Protein 1IJD (pdb70)

Sequence (255 aa):
NQGKIWTVVPPAFGLPLMLGAVAITALLVHAAVLTHTTWYAAFLQAEVLTSEQAEELHKHVIDGTRVFLVIAAIAHFLAFTLTPWNQGKIWTVVPPAFGLPLMLGAVAITALLVHAAVLTHTTWYAAFLQAEVLTSEQAEELHKHVIDGTRVFLVIAAIAHFLAFTLTPWNQGKIWTVVPPAFGLPLMLGAVAITALLVHAAVLTHTTWYAAFLQAEVLTSEQAEELHKHVIDGTRVFLVIAAIAHFLAFTLTPW

Radius of gyration: 21.97 Å; Cα contacts (8 Å, |Δi|>4): 174; chains: 6; bounding box: 45×48×50 Å

Foldseek 3Di:
DPVCVCVVPVCVPPVCVVVVVVVVVVVVVVVVVCPPDVVNVVVVD/DDDDDPVVVVVVVVVVVVVVVVVVVVVVVVVVVDVPVYPD/DPVCVCVVPVCVPPVCVVVVVVVVVVVVVVVVVCPPDVVNVVVVD/DDDDDPVVVVVVVVVVVVVVVVVVVVVVVVVVVDVPVYPD/DPVCVCVVPVCVPPVCVVVVVVVVVVVVVVVVVCPPDVVNVVVVD/DDDDDPVVVVVVVVVVVVVVVVVVVVVVVVVVVDVPVYPD

B-factor: mean 46.68, std 45.48, range [7.15, 197.39]

Organism: Rhodoblastus acidophilus (NCBI:txid1074)

Solvent-accessible surface area: 18042 Å² total

Nearest PDB structures (foldseek):
  1ijd-assembly1_A  TM=1.023E+00  e=7.946E-07  Rhodoblastus acidophilus
  4v8k-assembly2_B5  TM=7.857E-01  e=3.310E+00  Thermochromatium tepidum
  1ijd-assembly1_A  TM=1.023E+00  e=7.946E-07  Rhodoblastus acidophilus
  4v8k-assembly2_B5  TM=7.857E-01  e=3.310E+00  Thermochromatium tepidum
  1ijd-assembly1_A  TM=1.023E+00  e=7.946E-07  Rhodoblastus acidophilus

InterPro domains:
  IPR000066 Antenna complex, alpha/beta subunit [PF00556] (4-41)
  IPR002361 Antenna complex, alpha subunit conserved site [PS00968] (25-41)
  IPR018332 Antenna complex, alpha subunit [PR00673] (5-12)
  IPR018332 Antenna complex, alpha subunit [PR00673] (12-31)
  IPR018332 Antenna complex, alpha subunit [PR00673] (31-42)
  IPR035889 Light-harvesting complex [G3DSA:4.10.220.20] (1-53)
  IPR035889 Light-harvesting complex [SSF56918] (1-52)

Structure (mmCIF, N/CA/C/O backbone):
data_1IJD
#
_entry.id   1IJD
#
_cell.length_a   117.260
_cell.length_b   117.260
_cell.length_c   295.920
_cell.angle_alpha   90.00
_cell.angle_beta   90.00
_cell.angle_gamma   120.00
#
_symmetry.space_group_name_H-M   'H 3 2'
#
loop_
_entity.id
_entity.type
_entity.pdbx_description
1 polymer 'LIGHT-HARVESTING PROTEIN B-800/820, ALPHA CHAIN'
2 polymer 'LIGHT-HARVESTING PROTEIN B-800/820, BETA CHAIN'
3 non-polymer 'BACTERIOCHLOROPHYLL A'
4 non-polymer 'RHODOPINAL GLUCOSIDE'
5 non-polymer 'octyl beta-D-glucopyranoside'
6 water water
#
loop_
_atom_site.group_PDB
_atom_site.id
_atom_site.type_symbol
_atom_site.label_atom_id
_atom_site.label_alt_id
_atom_site.label_comp_id
_atom_site.label_asym_id
_atom_site.label_entity_id
_atom_site.label_seq_id
_atom_site.pdbx_PDB_ins_code
_atom_site.Cartn_x
_atom_site.Cartn_y
_atom_site.Cartn_z
_atom_site.occupancy
_atom_site.B_iso_or_equiv
_atom_site.auth_seq_id
_atom_site.auth_comp_id
_atom_site.auth_asym_id
_atom_site.auth_atom_id
_atom_site.pdbx_PDB_model_num
ATOM 11 N N . ASN A 1 2 ? 30.951 13.361 39.085 1.00 40.96 2 ASN A N 1
ATOM 12 C CA . ASN A 1 2 ? 30.629 14.367 40.066 1.00 48.77 2 ASN A CA 1
ATOM 13 C C . ASN A 1 2 ? 29.256 14.186 40.682 1.00 45.83 2 ASN A C 1
ATOM 14 O O . ASN A 1 2 ? 28.866 14.988 41.541 1.00 69.48 2 ASN A O 1
ATOM 19 N N . GLN A 1 3 ? 28.499 13.165 40.282 1.00 64.90 3 GLN A N 1
ATOM 20 C CA . GLN A 1 3 ? 27.066 13.172 40.496 1.00 39.78 3 GLN A CA 1
ATOM 21 C C . GLN A 1 3 ? 26.597 12.145 41.502 1.00 57.48 3 GLN A C 1
ATOM 22 O O . GLN A 1 3 ? 25.385 11.879 41.575 1.00 47.37 3 GLN A O 1
ATOM 28 N N . GLY A 1 4 ? 27.482 11.546 42.293 1.00 50.02 4 GLY A N 1
ATOM 29 C CA . GLY A 1 4 ? 27.086 10.403 43.099 1.00 31.73 4 GLY A CA 1
ATOM 30 C C . GLY A 1 4 ? 26.036 10.671 44.159 1.00 34.46 4 GLY A C 1
ATOM 31 O O . GLY A 1 4 ? 25.339 9.749 44.595 1.00 38.65 4 GLY A O 1
ATOM 32 N N . LYS A 1 5 ? 25.908 11.923 44.584 1.00 28.19 5 LYS A N 1
ATOM 33 C CA . LYS A 1 5 ? 24.979 12.271 45.650 1.00 36.12 5 LYS A CA 1
ATOM 34 C C . LYS A 1 5 ? 23.534 12.101 45.211 1.00 40.72 5 LYS A C 1
ATOM 35 O O . LYS A 1 5 ? 22.594 12.329 45.974 1.00 55.11 5 LYS A O 1
ATOM 41 N N . ILE A 1 6 ? 23.329 11.690 43.961 1.00 37.88 6 ILE A N 1
ATOM 42 C CA . ILE A 1 6 ? 21.957 11.552 43.465 1.00 31.17 6 ILE A CA 1
ATOM 43 C C . ILE A 1 6 ? 21.231 10.429 44.194 1.00 35.84 6 ILE A C 1
ATOM 44 O O . ILE A 1 6 ? 20.009 10.452 44.374 1.00 26.32 6 ILE A O 1
ATOM 49 N N . TRP A 1 7 ? 21.987 9.422 44.627 1.00 27.15 7 TRP A N 1
ATOM 50 C CA . TRP A 1 7 ? 21.408 8.325 45.392 1.00 33.53 7 TRP A CA 1
ATOM 51 C C . TRP A 1 7 ? 20.958 8.774 46.772 1.00 37.24 7 TRP A C 1
ATOM 52 O O . TRP A 1 7 ? 20.257 8.043 47.473 1.00 35.57 7 TRP A O 1
ATOM 63 N N . THR A 1 8 ? 21.353 9.977 47.179 1.00 39.94 8 THR A N 1
ATOM 64 C CA . THR A 1 8 ? 20.787 10.533 48.408 1.00 31.20 8 THR A CA 1
ATOM 65 C C . THR A 1 8 ? 19.397 11.096 48.176 1.00 32.05 8 THR A C 1
ATOM 66 O O . THR A 1 8 ? 18.697 11.493 49.111 1.00 55.54 8 THR A O 1
ATOM 70 N N . VAL A 1 9 ? 18.973 11.134 46.916 1.00 70.74 9 VAL A N 1
ATOM 71 C CA . VAL A 1 9 ? 17.714 11.803 46.542 1.00 30.10 9 VAL A CA 1
ATOM 72 C C . VAL A 1 9 ? 16.765 10.762 45.919 1.00 35.51 9 VAL A C 1
ATOM 73 O O . VAL A 1 9 ? 15.556 10.911 45.919 1.00 41.91 9 VAL A O 1
ATOM 77 N N . VAL A 1 10 ? 17.423 9.731 45.406 1.00 21.02 10 VAL A N 1
ATOM 78 C CA . VAL A 1 10 ? 16.796 8.742 44.552 1.00 21.19 10 VAL A CA 1
ATOM 79 C C . VAL A 1 10 ? 17.302 7.342 44.879 1.00 20.89 10 VAL A C 1
ATOM 80 O O . VAL A 1 10 ? 18.452 6.978 44.687 1.00 23.47 10 VAL A O 1
ATOM 84 N N . PRO A 1 11 ? 16.350 6.559 45.401 1.00 18.28 11 PRO A N 1
ATOM 85 C CA . PRO A 1 11 ? 16.555 5.219 45.939 1.00 17.56 11 PRO A CA 1
ATOM 86 C C . PRO A 1 11 ? 17.143 4.269 44.907 1.00 19.87 11 PRO A C 1
ATOM 87 O O . PRO A 1 11 ? 16.432 3.608 44.155 1.00 62.05 11 PRO A O 1
ATOM 91 N N . PRO A 1 12 ? 18.479 4.193 44.865 1.00 21.57 12 PRO A N 1
ATOM 92 C CA . PRO A 1 12 ? 19.078 3.262 43.912 1.00 23.54 12 PRO A CA 1
ATOM 93 C C . PRO A 1 12 ? 18.317 1.972 43.747 1.00 20.73 12 PRO A C 1
ATOM 94 O O . PRO A 1 12 ? 18.544 1.199 42.799 1.00 29.81 12 PRO A O 1
ATOM 98 N N . ALA A 1 13 ? 17.371 1.616 44.617 1.00 22.33 13 ALA A N 1
ATOM 99 C CA . ALA A 1 13 ? 16.803 0.265 44.424 1.00 23.30 13 ALA A CA 1
ATOM 100 C C . ALA A 1 13 ? 15.773 0.297 43.297 1.00 25.74 13 ALA A C 1
ATOM 101 O O . ALA A 1 13 ? 15.376 -0.734 42.769 1.00 35.83 13 ALA A O 1
ATOM 103 N N . PHE A 1 14 ? 15.362 1.508 42.957 1.00 26.22 14 PHE A N 1
ATOM 104 C CA . PHE A 1 14 ? 14.466 1.765 41.832 1.00 30.50 14 PHE A CA 1
ATOM 105 C C . PHE A 1 14 ? 15.229 2.447 40.694 1.00 24.74 14 PHE A C 1
ATOM 106 O O . PHE A 1 14 ? 15.028 2.179 39.513 1.00 66.33 14 PHE A O 1
ATOM 114 N N . GLY A 1 15 ? 16.125 3.347 41.081 1.00 24.50 15 GLY A N 1
ATOM 115 C CA . GLY A 1 15 ? 16.875 4.151 40.149 1.00 21.42 15 GLY A CA 1
ATOM 116 C C . GLY A 1 15 ? 17.935 3.408 39.368 1.00 22.81 15 GLY A C 1
ATOM 117 O O . GLY A 1 15 ? 18.240 3.754 38.223 1.00 24.46 15 GLY A O 1
ATOM 118 N N . LEU A 1 16 ? 18.542 2.367 39.938 1.00 23.63 16 LEU A N 1
ATOM 119 C CA . LEU A 1 16 ? 19.621 1.732 39.165 1.00 26.90 16 LEU A CA 1
ATOM 120 C C . LEU A 1 16 ? 19.037 0.900 38.032 1.00 26.21 16 LEU A C 1
ATOM 121 O O . LEU A 1 16 ? 19.360 1.054 36.863 1.00 31.24 16 LEU A O 1
ATOM 126 N N . PRO A 1 17 ? 18.139 -0.020 38.413 1.00 25.72 17 PRO A N 1
ATOM 127 C CA . PRO A 1 17 ? 17.455 -0.826 37.387 1.00 26.98 17 PRO A CA 1
ATOM 128 C C . PRO A 1 17 ? 16.751 0.054 36.367 1.00 24.90 17 PRO A C 1
ATOM 129 O O . PRO A 1 17 ? 16.557 -0.310 35.204 1.00 27.41 17 PRO A O 1
ATOM 133 N N . LEU A 1 18 ? 16.347 1.255 36.787 1.00 20.70 18 LEU A N 1
ATOM 134 C CA . LEU A 1 18 ? 15.896 2.226 35.806 1.00 20.26 18 LEU A CA 1
ATOM 135 C C . LEU A 1 18 ? 16.947 2.541 34.764 1.00 21.17 18 LEU A C 1
ATOM 136 O O . LEU A 1 18 ? 16.740 2.235 33.583 1.00 24.66 18 LEU A O 1
ATOM 141 N N . MET A 1 19 ? 18.075 3.135 35.129 1.00 20.40 19 MET A N 1
ATOM 142 C CA . MET A 1 19 ? 19.196 3.370 34.238 1.00 21.36 19 MET A CA 1
ATOM 143 C C . MET A 1 19 ? 19.529 2.149 33.383 1.00 22.20 19 MET A C 1
ATOM 144 O O . MET A 1 19 ? 19.620 2.240 32.161 1.00 40.76 19 MET A O 1
ATOM 149 N N . LEU A 1 20 ? 19.716 1.001 34.029 1.00 23.15 20 LEU A N 1
ATOM 150 C CA . LEU A 1 20 ? 20.243 -0.154 33.286 1.00 23.09 20 LEU A CA 1
ATOM 151 C C . LEU A 1 20 ? 19.214 -0.612 32.253 1.00 24.92 20 LEU A C 1
ATOM 152 O O . LEU A 1 20 ? 19.556 -1.040 31.156 1.00 60.82 20 LEU A O 1
ATOM 157 N N . GLY A 1 21 ? 17.944 -0.508 32.636 1.00 22.61 21 GLY A N 1
ATOM 158 C CA . GLY A 1 21 ? 16.878 -0.812 31.700 1.00 26.09 21 GLY A CA 1
ATOM 159 C C . GLY A 1 21 ? 16.854 0.112 30.499 1.00 29.54 21 GLY A C 1
ATOM 160 O O . GLY A 1 21 ? 16.672 -0.329 29.362 1.00 39.14 21 GLY A O 1
ATOM 161 N N . ALA A 1 22 ? 17.039 1.411 30.723 1.00 24.49 22 ALA A N 1
ATOM 162 C CA . ALA A 1 22 ? 16.909 2.373 29.630 1.00 20.64 22 ALA A CA 1
ATOM 163 C C . ALA A 1 22 ? 18.068 2.237 28.648 1.00 21.11 22 ALA A C 1
ATOM 164 O O . ALA A 1 22 ? 17.917 2.482 27.453 1.00 61.74 22 ALA A O 1
ATOM 166 N N . VAL A 1 23 ? 19.225 1.844 29.168 1.00 21.05 23 VAL A N 1
ATOM 167 C CA . VAL A 1 23 ? 20.322 1.380 28.333 1.00 21.39 23 VAL A CA 1
ATOM 168 C C . VAL A 1 23 ? 19.907 0.218 27.447 1.00 25.38 23 VAL A C 1
ATOM 169 O O . VAL A 1 23 ? 20.004 0.305 26.214 1.00 50.44 23 VAL A O 1
ATOM 173 N N . ALA A 1 24 ? 19.441 -0.881 28.031 1.00 20.98 24 ALA A N 1
ATOM 174 C CA . ALA A 1 24 ? 19.009 -2.048 27.264 1.00 18.42 24 ALA A CA 1
ATOM 175 C C . ALA A 1 24 ? 17.997 -1.650 26.192 1.00 18.64 24 ALA A C 1
ATOM 176 O O . ALA A 1 24 ? 18.068 -2.088 25.045 1.00 22.86 24 ALA A O 1
ATOM 178 N N . ILE A 1 25 ? 17.045 -0.804 26.576 1.00 18.20 25 ILE A N 1
ATOM 179 C CA . ILE A 1 25 ? 15.996 -0.381 25.640 1.00 16.05 25 ILE A CA 1
ATOM 180 C C . ILE A 1 25 ? 16.628 0.389 24.472 1.00 16.65 25 ILE A C 1
ATOM 181 O O . ILE A 1 25 ? 16.440 0.073 23.305 1.00 47.81 25 ILE A O 1
ATOM 186 N N . THR A 1 26 ? 17.380 1.420 24.838 1.00 14.81 26 THR A N 1
ATOM 187 C CA . THR A 1 26 ? 18.121 2.216 23.876 1.00 13.55 26 THR A CA 1
ATOM 188 C C . THR A 1 26 ? 18.925 1.375 22.915 1.00 16.95 26 THR A C 1
ATOM 189 O O . THR A 1 26 ? 19.001 1.655 21.710 1.00 45.56 26 THR A O 1
ATOM 193 N N . ALA A 1 27 ? 19.561 0.303 23.397 1.00 17.02 27 ALA A N 1
ATOM 194 C CA . ALA A 1 27 ? 20.382 -0.435 22.423 1.00 19.02 27 ALA A CA 1
ATOM 195 C C . ALA A 1 27 ? 19.506 -1.166 21.424 1.00 18.89 27 ALA A C 1
ATOM 196 O O . ALA A 1 27 ? 19.835 -1.305 20.246 1.00 28.96 27 ALA A O 1
ATOM 198 N N . LEU A 1 28 ? 18.339 -1.628 21.871 1.00 16.31 28 LEU A N 1
ATOM 199 C CA . LEU A 1 28 ? 17.486 -2.338 20.902 1.00 15.36 28 LEU A CA 1
ATOM 200 C C . LEU A 1 28 ? 16.962 -1.355 19.861 1.00 16.87 28 LEU A C 1
ATOM 201 O O . LEU A 1 28 ? 16.968 -1.629 18.666 1.00 20.72 28 LEU A O 1
ATOM 206 N N . LEU A 1 29 ? 16.512 -0.198 20.337 1.00 17.13 29 LEU A N 1
ATOM 207 C CA . LEU A 1 29 ? 16.099 0.880 19.452 1.00 18.92 29 LEU A CA 1
ATOM 208 C C . LEU A 1 29 ? 17.153 1.183 18.398 1.00 21.12 29 LEU A C 1
ATOM 209 O O . LEU A 1 29 ? 16.889 1.115 17.196 1.00 24.78 29 LEU A O 1
ATOM 214 N N . VAL A 1 30 ? 18.363 1.523 18.842 1.00 19.66 30 VAL A N 1
ATOM 215 C CA . VAL A 1 30 ? 19.418 1.847 17.885 1.00 17.77 30 VAL A CA 1
ATOM 216 C C . VAL A 1 30 ? 19.653 0.702 16.917 1.00 20.52 30 VAL A C 1
ATOM 217 O O . VAL A 1 30 ? 19.918 0.926 15.734 1.00 25.84 30 VAL A O 1
ATOM 221 N N . HIS A 1 31 ? 19.561 -0.549 17.381 1.00 19.37 31 HIS A N 1
ATOM 222 C CA . HIS A 1 31 ? 19.668 -1.649 16.420 1.00 18.01 31 HIS A CA 1
ATOM 223 C C . HIS A 1 31 ? 18.531 -1.587 15.408 1.00 17.50 31 HIS A C 1
ATOM 224 O O . HIS A 1 31 ? 18.759 -1.419 14.214 1.00 20.00 31 HIS A O 1
ATOM 231 N N . ALA A 1 32 ? 17.314 -1.719 15.909 1.00 15.51 32 ALA A N 1
ATOM 232 C CA . ALA A 1 32 ? 16.093 -1.514 15.172 1.00 15.53 32 ALA A CA 1
ATOM 233 C C . ALA A 1 32 ? 16.204 -0.416 14.132 1.00 17.11 32 ALA A C 1
ATOM 234 O O . ALA A 1 32 ? 15.815 -0.591 12.973 1.00 18.88 32 ALA A O 1
ATOM 236 N N . ALA A 1 33 ? 16.739 0.743 14.510 1.00 16.73 33 ALA A N 1
ATOM 237 C CA . ALA A 1 33 ? 16.816 1.831 13.520 1.00 16.95 33 ALA A CA 1
ATOM 238 C C . ALA A 1 33 ? 17.698 1.404 12.342 1.00 18.53 33 ALA A C 1
ATOM 239 O O . ALA A 1 33 ? 17.250 1.236 11.210 1.00 17.08 33 ALA A O 1
ATOM 241 N N . VAL A 1 34 ? 18.981 1.233 12.636 1.00 17.49 34 VAL A N 1
ATOM 242 C CA . VAL A 1 34 ? 19.971 0.817 11.661 1.00 16.69 34 VAL A CA 1
ATOM 243 C C . VAL A 1 34 ? 19.493 -0.351 10.813 1.00 17.53 34 VAL A C 1
ATOM 244 O O . VAL A 1 34 ? 19.813 -0.453 9.630 1.00 18.96 34 VAL A O 1
ATOM 248 N N . LEU A 1 35 ? 18.717 -1.241 11.427 1.00 18.39 35 LEU A N 1
ATOM 249 C CA . LEU A 1 35 ? 18.265 -2.423 10.691 1.00 18.94 35 LEU A CA 1
ATOM 250 C C . LEU A 1 35 ? 17.288 -2.029 9.586 1.00 16.12 35 LEU A C 1
ATOM 251 O O . LEU A 1 35 ? 17.191 -2.670 8.544 1.00 48.22 35 LEU A O 1
ATOM 256 N N . THR A 1 36 ? 16.556 -0.951 9.833 1.00 15.10 36 THR A N 1
ATOM 257 C CA . THR A 1 36 ? 15.445 -0.587 8.970 1.00 15.54 36 THR A CA 1
ATOM 258 C C . THR A 1 36 ? 15.760 0.641 8.126 1.00 15.16 36 THR A C 1
ATOM 259 O O . THR A 1 36 ? 14.861 1.147 7.444 1.00 18.77 36 THR A O 1
ATOM 263 N N . HIS A 1 37 ? 16.993 1.135 8.144 1.00 13.20 37 HIS A N 1
ATOM 264 C CA . HIS A 1 37 ? 17.385 2.213 7.238 1.00 11.19 37 HIS A CA 1
ATOM 265 C C . HIS A 1 37 ? 18.783 1.994 6.681 1.00 13.07 37 HIS A C 1
ATOM 266 O O . HIS A 1 37 ? 19.461 2.922 6.242 1.00 58.14 37 HIS A O 1
ATOM 273 N N . THR A 1 38 ? 19.220 0.738 6.701 1.00 12.43 38 THR A N 1
ATOM 274 C CA . THR A 1 38 ? 20.241 0.303 5.755 1.00 14.01 38 THR A CA 1
ATOM 275 C C . THR A 1 38 ? 19.777 -0.948 5.013 1.00 17.14 38 THR A C 1
ATOM 276 O O . THR A 1 38 ? 18.793 -1.581 5.391 1.00 17.19 38 THR A O 1
ATOM 280 N N . THR A 1 39 ? 20.502 -1.285 3.953 1.00 19.99 39 THR A N 1
ATOM 281 C CA . THR A 1 39 ? 20.334 -2.608 3.338 1.00 22.24 39 THR A CA 1
ATOM 282 C C . THR A 1 39 ? 21.363 -3.575 3.925 1.00 24.96 39 THR A C 1
ATOM 283 O O . THR A 1 39 ? 21.232 -4.791 3.810 1.00 22.56 39 THR A O 1
ATOM 287 N N . TRP A 1 40 ? 22.391 -2.998 4.551 1.00 19.54 40 TRP A N 1
ATOM 288 C CA . TRP A 1 40 ? 23.617 -3.776 4.708 1.00 19.93 40 TRP A CA 1
ATOM 289 C C . TRP A 1 40 ? 23.609 -4.563 6.004 1.00 21.20 40 TRP A C 1
ATOM 290 O O . TRP A 1 40 ? 24.146 -5.671 6.073 1.00 19.25 40 TRP A O 1
ATOM 301 N N . TYR A 1 41 ? 22.994 -3.984 7.034 1.00 22.03 41 TYR A N 1
ATOM 302 C CA . TYR A 1 41 ? 22.533 -4.748 8.182 1.00 19.97 41 TYR A CA 1
ATOM 303 C C . TYR A 1 41 ? 21.779 -5.998 7.756 1.00 20.11 41 TYR A C 1
ATOM 304 O O . TYR A 1 41 ? 22.265 -7.123 7.919 1.00 24.68 41 TYR A O 1
ATOM 313 N N . ALA A 1 42 ? 20.585 -5.818 7.202 1.00 16.39 42 ALA A N 1
ATOM 314 C CA . ALA A 1 42 ? 19.753 -6.933 6.765 1.00 13.99 42 ALA A CA 1
ATOM 315 C C . ALA A 1 42 ? 20.499 -7.868 5.822 1.00 14.82 42 ALA A C 1
ATOM 316 O O . ALA A 1 42 ? 20.324 -9.091 5.863 1.00 12.42 42 ALA A O 1
ATOM 318 N N . ALA A 1 43 ? 21.338 -7.280 4.974 1.00 17.30 43 ALA A N 1
ATOM 319 C CA . ALA A 1 43 ? 22.185 -8.030 4.050 1.00 18.69 43 ALA A CA 1
ATOM 320 C C . ALA A 1 43 ? 22.992 -9.090 4.815 1.00 22.56 43 ALA A C 1
ATOM 321 O O . ALA A 1 43 ? 23.060 -10.239 4.410 1.00 22.83 43 ALA A O 1
ATOM 323 N N . PHE A 1 44 ? 23.561 -8.604 5.909 1.00 27.60 44 PHE A N 1
ATOM 324 C CA . PHE A 1 44 ? 24.336 -9.368 6.856 1.00 27.14 44 PHE A CA 1
ATOM 325 C C . PHE A 1 44 ? 23.630 -10.638 7.310 1.00 25.44 44 PHE A C 1
ATOM 326 O O . PHE A 1 44 ? 24.243 -11.714 7.297 1.00 21.93 44 PHE A O 1
ATOM 334 N N . LEU A 1 45 ? 22.365 -10.522 7.703 1.00 20.08 45 LEU A N 1
ATOM 335 C CA . LEU A 1 45 ? 21.564 -11.673 8.086 1.00 18.20 45 LEU A CA 1
ATOM 336 C C . LEU A 1 45 ? 21.267 -12.600 6.925 1.00 24.31 45 LEU A C 1
ATOM 337 O O . LEU A 1 45 ? 20.742 -13.702 7.153 1.00 23.36 45 LEU A O 1
ATOM 342 N N . GLN A 1 46 ? 21.569 -12.236 5.677 1.00 25.41 46 GLN A N 1
ATOM 343 C CA . GLN A 1 46 ? 21.394 -13.210 4.617 1.00 24.62 46 GLN A CA 1
ATOM 344 C C . GLN A 1 46 ? 22.619 -13.904 4.158 1.00 21.85 46 GLN A C 1
ATOM 345 O O . GLN A 1 46 ? 23.650 -13.400 3.735 1.00 32.56 46 GLN A O 1
ATOM 351 N N . ALA B 2 1 ? 13.286 0.381 48.411 1.00 197.39 1 ALA B N 1
ATOM 352 C CA . ALA B 2 1 ? 14.332 0.917 49.256 1.00 197.39 1 ALA B CA 1
ATOM 353 C C . ALA B 2 1 ? 14.015 2.358 49.695 1.00 57.01 1 ALA B C 1
ATOM 354 O O . ALA B 2 1 ? 12.909 2.854 49.607 1.00 81.23 1 ALA B O 1
ATOM 356 N N . GLU B 2 2 ? 15.110 2.922 50.165 1.00 197.39 2 GLU B N 1
ATOM 357 C CA . GLU B 2 2 ? 15.295 4.245 50.712 1.00 27.35 2 GLU B CA 1
ATOM 358 C C . GLU B 2 2 ? 16.497 4.929 50.042 1.00 67.49 2 GLU B C 1
ATOM 359 O O . GLU B 2 2 ? 17.285 4.269 49.369 1.00 77.37 2 GLU B O 1
ATOM 365 N N . VAL B 2 3 ? 16.601 6.235 50.249 1.00 27.29 3 VAL B N 1
ATOM 366 C CA . VAL B 2 3 ? 17.821 6.947 49.888 1.00 37.75 3 VAL B CA 1
ATOM 367 C C . VAL B 2 3 ? 19.024 6.423 50.653 1.00 34.31 3 VAL B C 1
ATOM 368 O O . VAL B 2 3 ? 18.927 5.497 51.461 1.00 90.92 3 VAL B O 1
ATOM 372 N N . LEU B 2 4 ? 20.179 7.026 50.392 1.00 35.05 4 LEU B N 1
ATOM 373 C CA . LEU B 2 4 ? 21.431 6.602 51.010 1.00 27.43 4 LEU B CA 1
ATOM 374 C C . LEU B 2 4 ? 22.060 7.757 51.793 1.00 91.39 4 LEU B C 1
ATOM 375 O O . LEU B 2 4 ? 21.818 8.927 51.507 1.00 64.61 4 LEU B O 1
ATOM 380 N N . THR B 2 5 ? 22.873 7.403 52.782 1.00 60.35 5 THR B N 1
ATOM 381 C CA . THR B 2 5 ? 23.834 8.365 53.327 1.00 86.11 5 THR B CA 1
ATOM 382 C C . THR B 2 5 ? 24.712 8.929 52.212 1.00 47.30 5 THR B C 1
ATOM 383 O O . THR B 2 5 ? 24.953 8.239 51.222 1.00 67.25 5 THR B O 1
ATOM 387 N N . SER B 2 6 ? 25.176 10.162 52.377 1.00 57.12 6 SER B N 1
ATOM 388 C CA . SER B 2 6 ? 26.102 10.769 51.436 1.00 37.58 6 SER B CA 1
ATOM 389 C C . SER B 2 6 ? 27.342 9.917 51.220 1.00 35.56 6 SER B C 1
ATOM 390 O O . SER B 2 6 ? 27.992 9.994 50.171 1.00 66.62 6 SER B O 1
ATOM 393 N N . GLU B 2 7 ? 27.693 9.090 52.201 1.00 52.01 7 GLU B N 1
ATOM 394 C CA . GLU B 2 7 ? 28.895 8.272 52.113 1.00 51.61 7 GLU B CA 1
ATOM 395 C C . GLU B 2 7 ? 28.676 7.034 51.256 1.00 78.61 7 GLU B C 1
ATOM 396 O O . GLU B 2 7 ? 29.508 6.711 50.400 1.00 60.44 7 GLU B O 1
ATOM 402 N N . GLN B 2 8 ? 27.567 6.329 51.473 1.00 50.09 8 GLN B N 1
ATOM 403 C CA . GLN B 2 8 ? 27.271 5.118 50.747 1.00 59.79 8 GLN B CA 1
ATOM 404 C C . GLN B 2 8 ? 26.770 5.373 49.337 1.00 73.80 8 GLN B C 1
ATOM 405 O O . GLN B 2 8 ? 27.032 4.560 48.441 1.00 63.80 8 GLN B O 1
ATOM 411 N N . ALA B 2 9 ? 26.057 6.470 49.109 1.00 45.27 9 ALA B N 1
ATOM 412 C CA . ALA B 2 9 ? 25.874 7.070 47.806 1.00 34.86 9 ALA B CA 1
ATOM 413 C C . ALA B 2 9 ? 27.158 7.135 46.995 1.00 33.55 9 ALA B C 1
ATOM 414 O O . ALA B 2 9 ? 27.295 6.421 45.996 1.00 66.07 9 ALA B O 1
ATOM 416 N N . GLU B 2 10 ? 28.098 7.980 47.408 1.00 38.51 10 GLU B N 1
ATOM 417 C CA . GLU B 2 10 ? 29.314 8.220 46.646 1.00 41.07 10 GLU B CA 1
ATOM 418 C C . GLU B 2 10 ? 30.053 6.926 46.330 1.00 35.89 10 GLU B C 1
ATOM 419 O O . GLU B 2 10 ? 30.915 6.888 45.451 1.00 69.94 10 GLU B O 1
ATOM 425 N N . GLU B 2 11 ? 29.710 5.866 47.050 1.00 27.17 11 GLU B N 1
ATOM 426 C CA . GLU B 2 11 ? 30.480 4.625 47.024 1.00 32.64 11 GLU B CA 1
ATOM 427 C C . GLU B 2 11 ? 29.842 3.608 46.079 1.00 45.96 11 GLU B C 1
ATOM 428 O O . GLU B 2 11 ? 30.522 2.856 45.378 1.00 41.23 11 GLU B O 1
ATOM 434 N N . LEU B 2 12 ? 28.512 3.595 46.075 1.00 65.10 12 LEU B N 1
ATOM 435 C CA . LEU B 2 12 ? 27.714 3.121 44.961 1.00 26.38 12 LEU B CA 1
ATOM 436 C C . LEU B 2 12 ? 28.167 3.732 43.637 1.00 44.71 12 LEU B C 1
ATOM 437 O O . LEU B 2 12 ? 28.495 2.996 42.706 1.00 34.93 12 LEU B O 1
ATOM 442 N N . HIS B 2 13 ? 28.181 5.062 43.556 1.00 28.41 13 HIS B N 1
ATOM 443 C CA . HIS B 2 13 ? 28.396 5.715 42.275 1.00 38.05 13 HIS B CA 1
ATOM 444 C C . HIS B 2 13 ? 29.726 5.324 41.656 1.00 28.49 13 HIS B C 1
ATOM 445 O O . HIS B 2 13 ? 29.867 5.242 40.434 1.00 65.67 13 HIS B O 1
ATOM 452 N N . LYS B 2 14 ? 30.719 5.077 42.501 1.00 40.58 14 LYS B N 1
ATOM 453 C CA . LYS B 2 14 ? 31.989 4.504 42.083 1.00 50.09 14 LYS B CA 1
ATOM 454 C C . LYS B 2 14 ? 31.790 3.306 41.159 1.00 33.14 14 LYS B C 1
ATOM 455 O O . LYS B 2 14 ? 32.591 3.069 40.255 1.00 46.77 14 LYS B O 1
ATOM 461 N N . HIS B 2 15 ? 30.718 2.557 41.386 1.00 23.60 15 HIS B N 1
ATOM 462 C CA . HIS B 2 15 ? 30.479 1.282 40.723 1.00 29.48 15 HIS B CA 1
ATOM 463 C C . HIS B 2 15 ? 29.674 1.470 39.434 1.00 50.71 15 HIS B C 1
ATOM 464 O O . HIS B 2 15 ? 30.006 0.904 38.396 1.00 23.43 15 HIS B O 1
ATOM 471 N N . VAL B 2 16 ? 28.622 2.266 39.568 1.00 22.87 16 VAL B N 1
ATOM 472 C CA . VAL B 2 16 ? 27.910 2.857 38.452 1.00 24.31 16 VAL B CA 1
ATOM 473 C C . VAL B 2 16 ? 28.869 3.398 37.403 1.00 23.47 16 VAL B C 1
ATOM 474 O O . VAL B 2 16 ? 28.680 3.239 36.199 1.00 79.68 16 VAL B O 1
ATOM 478 N N . ILE B 2 17 ? 29.922 4.051 37.886 1.00 22.09 17 ILE B N 1
ATOM 479 C CA . ILE B 2 17 ? 30.898 4.643 37.002 1.00 25.97 17 ILE B CA 1
ATOM 480 C C . ILE B 2 17 ? 31.909 3.690 36.446 1.00 27.17 17 ILE B C 1
ATOM 481 O O . ILE B 2 17 ? 32.577 4.009 35.441 1.00 25.40 17 ILE B O 1
ATOM 486 N N . ASP B 2 18 ? 32.134 2.484 36.984 1.00 32.59 18 ASP B N 1
ATOM 487 C CA . ASP B 2 18 ? 32.970 1.564 36.201 1.00 37.50 18 ASP B CA 1
ATOM 488 C C . ASP B 2 18 ? 32.113 0.731 35.257 1.00 39.05 18 ASP B C 1
ATOM 489 O O . ASP B 2 18 ? 32.469 0.538 34.099 1.00 57.11 18 ASP B O 1
ATOM 494 N N . GLY B 2 19 ? 30.988 0.247 35.776 1.00 49.00 19 GLY B N 1
ATOM 495 C CA . GLY B 2 19 ? 29.949 -0.244 34.885 1.00 45.61 19 GLY B CA 1
ATOM 496 C C . GLY B 2 19 ? 30.015 0.483 33.554 1.00 107.81 19 GLY B C 1
ATOM 497 O O . GLY B 2 19 ? 30.341 -0.122 32.532 1.00 30.69 19 GLY B O 1
ATOM 498 N N . THR B 2 20 ? 29.704 1.773 33.581 1.00 27.28 20 THR B N 1
ATOM 499 C CA . THR B 2 20 ? 29.664 2.629 32.417 1.00 27.59 20 THR B CA 1
ATOM 500 C C . THR B 2 20 ? 30.882 2.475 31.524 1.00 30.65 20 THR B C 1
ATOM 501 O O . THR B 2 20 ? 30.760 2.225 30.317 1.00 53.39 20 THR B O 1
ATOM 505 N N . ARG B 2 21 ? 32.082 2.614 32.077 1.00 33.31 21 ARG B N 1
ATOM 506 C CA . ARG B 2 21 ? 33.302 2.584 31.284 1.00 30.80 21 ARG B CA 1
ATOM 507 C C . ARG B 2 21 ? 33.540 1.236 30.628 1.00 28.38 21 ARG B C 1
ATOM 508 O O . ARG B 2 21 ? 33.830 1.151 29.431 1.00 58.05 21 ARG B O 1
ATOM 516 N N . VAL B 2 22 ? 33.423 0.164 31.398 1.00 23.77 22 VAL B N 1
ATOM 517 C CA . VAL B 2 22 ? 33.274 -1.184 30.868 1.00 29.93 22 VAL B CA 1
ATOM 518 C C . VAL B 2 22 ? 32.368 -1.213 29.645 1.00 35.15 22 VAL B C 1
ATOM 519 O O . VAL B 2 22 ? 32.739 -1.715 28.583 1.00 44.51 22 VAL B O 1
ATOM 523 N N . PHE B 2 23 ? 31.163 -0.667 29.795 1.00 30.16 23 PHE B N 1
ATOM 524 C CA . PHE B 2 23 ? 30.288 -0.463 28.647 1.00 26.31 23 PHE B CA 1
ATOM 525 C C . PHE B 2 23 ? 31.019 0.278 27.526 1.00 26.57 23 PHE B C 1
ATOM 526 O O . PHE B 2 23 ? 31.287 -0.314 26.479 1.00 26.37 23 PHE B O 1
ATOM 534 N N . LEU B 2 24 ? 31.324 1.541 27.773 1.00 22.34 24 LEU B N 1
ATOM 535 C CA . LEU B 2 24 ? 31.938 2.450 26.827 1.00 26.31 24 LEU B CA 1
ATOM 536 C C . LEU B 2 24 ? 33.041 1.763 26.018 1.00 24.82 24 LEU B C 1
ATOM 537 O O . LEU B 2 24 ? 33.046 1.751 24.793 1.00 48.64 24 LEU B O 1
ATOM 542 N N . VAL B 2 25 ? 33.980 1.198 26.766 1.00 23.43 25 VAL B N 1
ATOM 543 C CA . VAL B 2 25 ? 35.117 0.499 26.182 1.00 28.52 25 VAL B CA 1
ATOM 544 C C . VAL B 2 25 ? 34.648 -0.558 25.182 1.00 28.67 25 VAL B C 1
ATOM 545 O O . VAL B 2 25 ? 35.062 -0.584 24.027 1.00 48.30 25 VAL B O 1
ATOM 549 N N . ILE B 2 26 ? 33.775 -1.437 25.664 1.00 21.96 26 ILE B N 1
ATOM 550 C CA . ILE B 2 26 ? 33.221 -2.470 24.798 1.00 24.50 26 ILE B CA 1
ATOM 551 C C . ILE B 2 26 ? 32.514 -1.864 23.587 1.00 29.23 26 ILE B C 1
ATOM 552 O O . ILE B 2 26 ? 32.661 -2.355 22.469 1.00 39.56 26 ILE B O 1
ATOM 557 N N . ALA B 2 27 ? 31.754 -0.798 23.814 1.00 25.12 27 ALA B N 1
ATOM 558 C CA . ALA B 2 27 ? 31.179 -0.010 22.736 1.00 28.10 27 ALA B CA 1
ATOM 559 C C . ALA B 2 27 ? 32.219 0.344 21.676 1.00 28.47 27 ALA B C 1
ATOM 560 O O . ALA B 2 27 ? 32.095 -0.055 20.517 1.00 26.70 27 ALA B O 1
ATOM 562 N N . ALA B 2 28 ? 33.234 1.091 22.086 1.00 24.96 28 ALA B N 1
ATOM 563 C CA . ALA B 2 28 ? 34.374 1.444 21.264 1.00 28.91 28 ALA B CA 1
ATOM 564 C C . ALA B 2 28 ? 34.846 0.288 20.395 1.00 27.23 28 ALA B C 1
ATOM 565 O O . ALA B 2 28 ? 35.081 0.435 19.198 1.00 45.64 28 ALA B O 1
ATOM 567 N N . ILE B 2 29 ? 34.986 -0.889 21.003 1.00 28.36 29 ILE B N 1
ATOM 568 C CA . ILE B 2 29 ? 35.452 -2.047 20.234 1.00 34.26 29 ILE B CA 1
ATOM 569 C C . ILE B 2 29 ? 34.460 -2.371 19.115 1.00 36.32 29 ILE B C 1
ATOM 570 O O . ILE B 2 29 ? 34.820 -2.406 17.943 1.00 40.74 29 ILE B O 1
ATOM 575 N N . ALA B 2 30 ? 33.217 -2.600 19.522 1.00 30.58 30 ALA B N 1
ATOM 576 C CA . ALA B 2 30 ? 32.062 -2.636 18.654 1.00 31.31 30 ALA B CA 1
ATOM 577 C C . ALA B 2 30 ? 32.143 -1.601 17.541 1.00 32.41 30 ALA B C 1
ATOM 578 O O . ALA B 2 30 ? 32.310 -1.957 16.375 1.00 31.40 30 ALA B O 1
ATOM 580 N N . HIS B 2 31 ? 32.033 -0.323 17.881 1.00 30.70 31 HIS B N 1
ATOM 581 C CA . HIS B 2 31 ? 32.000 0.738 16.880 1.00 30.01 31 HIS B CA 1
ATOM 582 C C . HIS B 2 31 ? 33.179 0.659 15.934 1.00 40.26 31 HIS B C 1
ATOM 583 O O . HIS B 2 31 ? 33.149 1.079 14.785 1.00 60.06 31 HIS B O 1
ATOM 590 N N . PHE B 2 32 ? 34.263 0.092 16.468 1.00 31.66 32 PHE B N 1
ATOM 591 C CA . PHE B 2 32 ? 35.416 0.035 15.572 1.00 31.26 32 PHE B CA 1
ATOM 592 C C . PHE B 2 32 ? 35.321 -1.164 14.653 1.00 24.55 32 PHE B C 1
ATOM 593 O O . PHE B 2 32 ? 35.374 -0.988 13.436 1.00 45.75 32 PHE B O 1
ATOM 601 N N . LEU B 2 33 ? 35.180 -2.359 15.208 1.00 23.23 33 LEU B N 1
ATOM 602 C CA . LEU B 2 33 ? 34.790 -3.554 14.465 1.00 27.31 33 LEU B CA 1
ATOM 603 C C . LEU B 2 33 ? 33.730 -3.223 13.406 1.00 30.48 33 LEU B C 1
ATOM 604 O O . LEU B 2 33 ? 33.729 -3.785 12.323 1.00 48.04 33 LEU B O 1
ATOM 609 N N . ALA B 2 34 ? 32.853 -2.300 13.783 1.00 37.30 34 ALA B N 1
ATOM 610 C CA . ALA B 2 34 ? 31.759 -1.886 12.907 1.00 35.26 34 ALA B CA 1
ATOM 611 C C . ALA B 2 34 ? 32.313 -1.113 11.705 1.00 37.62 34 ALA B C 1
ATOM 612 O O . ALA B 2 34 ? 32.477 -1.673 10.625 1.00 48.60 34 ALA B O 1
ATOM 614 N N . PHE B 2 35 ? 32.573 0.160 11.933 1.00 34.12 35 PHE B N 1
ATOM 615 C CA . PHE B 2 35 ? 33.448 1.038 11.204 1.00 37.18 35 PHE B CA 1
ATOM 616 C C . PHE B 2 35 ? 34.383 0.311 10.244 1.00 30.97 35 PHE B C 1
ATOM 617 O O . PHE B 2 35 ? 34.540 0.678 9.083 1.00 103.12 35 PHE B O 1
ATOM 625 N N . THR B 2 36 ? 34.996 -0.737 10.780 1.00 38.13 36 THR B N 1
ATOM 626 C CA . THR B 2 36 ? 35.982 -1.530 10.067 1.00 48.60 36 THR B CA 1
ATOM 627 C C . THR B 2 36 ? 35.347 -2.338 8.947 1.00 42.41 36 THR B C 1
ATOM 628 O O . THR B 2 36 ? 35.644 -2.139 7.766 1.00 124.91 36 THR B O 1
ATOM 632 N N . LEU B 2 37 ? 34.453 -3.253 9.312 1.00 40.58 37 LEU B N 1
ATOM 633 C CA . LEU B 2 37 ? 33.920 -4.211 8.353 1.00 69.69 37 LEU B CA 1
ATOM 634 C C . LEU B 2 37 ? 32.698 -3.680 7.627 1.00 45.08 37 LEU B C 1
ATOM 635 O O . LEU B 2 37 ? 31.753 -4.435 7.362 1.00 54.40 37 LEU B O 1
ATOM 640 N N . THR B 2 38 ? 32.654 -2.392 7.280 1.00 114.00 38 THR B N 1
ATOM 641 C CA . THR B 2 38 ? 31.324 -1.821 7.067 1.00 24.57 38 THR B CA 1
ATOM 642 C C . THR B 2 38 ? 31.364 -0.553 6.245 1.00 159.84 38 THR B C 1
ATOM 643 O O . THR B 2 38 ? 32.263 0.278 6.328 1.00 64.01 38 THR B O 1
ATOM 647 N N . PRO B 2 39 ? 30.315 -0.436 5.415 1.00 32.14 39 PRO B N 1
ATOM 648 C CA . PRO B 2 39 ? 30.076 0.710 4.551 1.00 197.39 39 PRO B CA 1
ATOM 649 C C . PRO B 2 39 ? 29.988 2.020 5.316 1.00 35.20 39 PRO B C 1
ATOM 650 O O . PRO B 2 39 ? 30.175 3.099 4.739 1.00 197.39 39 PRO B O 1
ATOM 654 N N . TRP B 2 40 ? 29.709 1.964 6.614 1.00 56.45 40 TRP B N 1
ATOM 655 C CA . TRP B 2 40 ? 29.524 3.184 7.399 1.00 58.63 40 TRP B CA 1
ATOM 656 C C . TRP B 2 40 ? 30.755 4.068 7.360 1.00 50.26 40 TRP B C 1
ATOM 657 O O . TRP B 2 40 ? 31.807 3.730 6.813 1.00 77.24 40 TRP B O 1
ATOM 678 N N . ASN C 1 2 ? 15.121 30.130 39.085 1.00 40.96 2 ASN C N 1
ATOM 679 C CA . ASN C 1 2 ? 14.228 30.694 40.066 1.00 48.77 2 ASN C CA 1
ATOM 680 C C . ASN C 1 2 ? 13.293 29.673 40.682 1.00 45.83 2 ASN C C 1
ATOM 681 O O . ASN C 1 2 ? 12.479 30.036 41.541 1.00 69.48 2 ASN C O 1
ATOM 686 N N . GLN C 1 3 ? 13.369 28.404 40.282 1.00 64.90 3 GLN C N 1
ATOM 687 C CA . GLN C 1 3 ? 12.267 27.488 40.496 1.00 39.78 3 GLN C CA 1
ATOM 688 C C . GLN C 1 3 ? 12.568 26.400 41.502 1.00 57.48 3 GLN C C 1
ATOM 689 O O . GLN C 1 3 ? 11.810 25.417 41.575 1.00 47.37 3 GLN C O 1
ATOM 695 N N . GLY C 1 4 ? 13.631 26.510 42.293 1.00 50.02 4 GLY C N 1
ATOM 696 C CA . GLY C 1 4 ? 14.062 25.380 43.099 1.00 31.73 4 GLY C CA 1
ATOM 697 C C . GLY C 1 4 ? 13.086 24.910 44.159 1.00 34.46 4 GLY C C 1
ATOM 698 O O . GLY C 1 4 ? 13.144 23.756 44.595 1.00 38.65 4 GLY C O 1
ATOM 699 N N . LYS C 1 5 ? 12.183 25.787 44.584 1.00 28.19 5 LYS C N 1
ATOM 700 C CA . LYS C 1 5 ? 11.247 25.456 45.650 1.00 36.12 5 LYS C CA 1
ATOM 701 C C . LYS C 1 5 ? 10.250 24.397 45.211 1.00 40.72 5 LYS C C 1
ATOM 702 O O . LYS C 1 5 ? 9.383 23.968 45.974 1.00 55.11 5 LYS C O 1
ATOM 708 N N . ILE C 1 6 ? 10.357 23.951 43.961 1.00 37.88 6 ILE C N 1
ATOM 709 C CA . ILE C 1 6 ? 9.394 22.963 43.465 1.00 31.17 6 ILE C CA 1
ATOM 710 C C . ILE C 1 6 ? 9.560 21.636 44.194 1.00 35.84 6 ILE C C 1
ATOM 711 O O . ILE C 1 6 ? 8.609 20.868 44.374 1.00 26.32 6 ILE C O 1
ATOM 716 N N . TRP C 1 7 ? 10.787 21.351 44.627 1.00 27.15 7 TRP C N 1
ATOM 717 C CA . TRP C 1 7 ? 11.048 20.138 45.392 1.00 33.53 7 TRP C CA 1
ATOM 718 C C . TRP C 1 7 ? 10.415 20.193 46.772 1.00 37.24 7 TRP C C 1
ATOM 719 O O . TRP C 1 7 ? 10.348 19.182 47.473 1.00 35.57 7 TRP C O 1
ATOM 730 N N . THR C 1 8 ? 9.944 21.368 47.179 1.00 39.94 8 THR C N 1
ATOM 731 C CA . THR C 1 8 ? 9.153 21.430 48.408 1.00 31.20 8 THR C CA 1
ATOM 732 C C . THR C 1 8 ? 7.727 20.968 48.176 1.00 32.05 8 THR C C 1
ATOM 733 O O . THR C 1 8 ? 6.935 20.822 49.111 1.00 55.54 8 THR C O 1
ATOM 737 N N . VAL C 1 9 ? 7.377 20.725 46.916 1.00 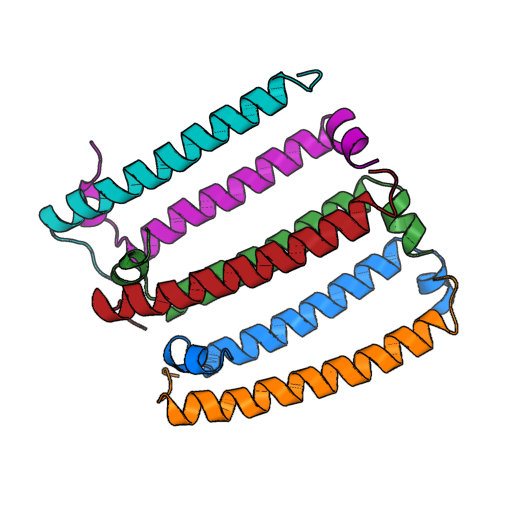70.74 9 VAL C N 1
ATOM 738 C CA . VAL C 1 9 ? 5.983 20.428 46.542 1.00 30.10 9 VAL C CA 1
ATOM 739 C C . VAL C 1 9 ? 5.925 19.021 45.919 1.00 35.51 9 VAL C C 1
ATOM 740 O O . VAL C 1 9 ? 4.903 18.357 45.919 1.00 41.91 9 VAL C O 1
ATOM 744 N N . VAL C 1 10 ? 7.092 18.654 45.406 1.00 21.02 10 VAL C N 1
ATOM 745 C CA . VAL C 1 10 ? 7.247 17.493 44.552 1.00 21.19 10 VAL C CA 1
ATOM 746 C C . VAL C 1 10 ? 8.535 16.746 44.879 1.00 20.89 10 VAL C C 1
ATOM 747 O O . VAL C 1 10 ? 9.650 17.206 44.687 1.00 23.47 10 VAL C O 1
ATOM 751 N N . PRO C 1 11 ? 8.309 15.534 45.401 1.00 18.28 11 PRO C N 1
ATOM 752 C CA . PRO C 1 11 ? 9.327 14.639 45.939 1.00 17.56 11 PRO C CA 1
ATOM 753 C C . PRO C 1 11 ? 10.388 14.290 44.907 1.00 19.87 11 PRO C C 1
ATOM 754 O O . PRO C 1 11 ? 10.268 13.326 44.155 1.00 62.05 11 PRO C O 1
ATOM 758 N N . PRO C 1 12 ? 11.460 15.090 44.865 1.00 21.57 12 PRO C N 1
ATOM 759 C CA . PRO C 1 12 ? 12.518 14.762 43.912 1.00 23.54 12 PRO C CA 1
ATOM 760 C C . PRO C 1 12 ? 12.764 13.284 43.747 1.00 20.73 12 PRO C C 1
ATOM 761 O O . PRO C 1 12 ? 13.435 12.838 42.799 1.00 29.81 12 PRO C O 1
ATOM 765 N N . ALA C 1 13 ? 12.268 12.404 44.617 1.00 22.33 13 ALA C N 1
ATOM 766 C CA . ALA C 1 13 ? 12.701 11.004 44.424 1.00 23.30 13 ALA C CA 1
ATOM 767 C C . ALA C 1 13 ? 11.892 10.366 43.297 1.00 25.74 13 ALA C C 1
ATOM 768 O O . ALA C 1 13 ? 12.251 9.321 42.769 1.00 35.83 13 ALA C O 1
ATOM 770 N N . PHE C 1 14 ? 10.799 11.030 42.957 1.00 26.22 14 PHE C N 1
ATOM 771 C CA . PHE C 1 14 ? 9.947 10.651 41.832 1.00 30.50 14 PHE C CA 1
ATOM 772 C C . PHE C 1 14 ? 10.093 11.663 40.694 1.00 24.74 14 PHE C C 1
ATOM 773 O O . PHE C 1 14 ? 10.112 11.329 39.513 1.00 66.33 14 PHE C O 1
ATOM 781 N N . GLY C 1 15 ? 10.201 12.929 41.081 1.00 24.50 15 GLY C N 1
ATOM 782 C CA . GLY C 1 15 ? 10.259 14.027 40.149 1.00 21.42 15 GLY C CA 1
ATOM 783 C C . GLY C 1 15 ? 11.549 14.139 39.368 1.00 22.81 15 GLY C C 1
ATOM 784 O O . GLY C 1 15 ? 11.560 14.600 38.223 1.00 24.46 15 GLY C O 1
ATOM 785 N N . LEU C 1 16 ? 12.683 13.732 39.938 1.00 23.63 16 LEU C N 1
ATOM 786 C CA . LEU C 1 16 ? 13.917 13.939 39.165 1.00 26.90 16 LEU C CA 1
ATOM 787 C C . LEU C 1 16 ? 14.005 12.926 38.032 1.00 26.21 16 LEU C C 1
ATOM 788 O O . LEU C 1 16 ? 14.153 13.252 36.863 1.00 31.24 16 LEU C O 1
ATOM 793 N N . PRO C 1 17 ? 13.908 11.644 38.413 1.00 25.72 17 PRO C N 1
ATOM 794 C CA . PRO C 1 17 ? 13.902 10.587 37.387 1.00 26.98 17 PRO C CA 1
ATOM 795 C C . PRO C 1 17 ? 12.797 10.809 36.367 1.00 24.90 17 PRO C C 1
ATOM 796 O O . PRO C 1 17 ? 12.883 10.405 35.204 1.00 27.41 17 PRO C O 1
ATOM 800 N N . LEU C 1 18 ? 11.716 11.469 36.787 1.00 20.70 18 LEU C N 1
ATOM 801 C CA . LEU C 1 18 ? 10.746 11.923 35.806 1.00 20.26 18 LEU C CA 1
ATOM 802 C C . LEU C 1 18 ? 11.349 12.840 34.764 1.00 21.17 18 LEU C C 1
ATOM 803 O O . LEU C 1 18 ? 11.387 12.472 33.583 1.00 24.66 18 LEU C O 1
ATOM 808 N N . MET C 1 19 ? 11.831 14.020 35.129 1.00 20.40 19 MET C N 1
ATOM 809 C CA . MET C 1 19 ? 12.539 14.921 34.238 1.00 21.36 19 MET C CA 1
ATOM 810 C C . MET C 1 19 ? 13.579 14.199 33.383 1.00 22.20 19 MET C C 1
ATOM 811 O O . MET C 1 19 ? 13.590 14.327 32.161 1.00 40.76 19 MET C O 1
ATOM 816 N N . LEU C 1 20 ? 14.460 13.440 34.029 1.00 23.15 20 LEU C N 1
ATOM 817 C CA . LEU C 1 20 ? 15.606 12.894 33.286 1.00 23.09 20 LEU C CA 1
ATOM 818 C C . LEU C 1 20 ? 15.112 11.882 32.253 1.00 24.92 20 LEU C C 1
ATOM 819 O O . LEU C 1 20 ? 15.649 11.774 31.156 1.00 60.82 20 LEU C O 1
ATOM 824 N N . GLY C 1 21 ? 14.072 11.145 32.636 1.00 22.61 21 GLY C N 1
ATOM 825 C CA . GLY C 1 21 ? 13.451 10.227 31.700 1.00 26.09 21 GLY C CA 1
ATOM 826 C C . GLY C 1 21 ? 12.839 10.920 30.499 1.00 29.54 21 GLY C C 1
ATOM 827 O O . GLY C 1 21 ? 12.983 10.465 29.362 1.00 39.14 21 GLY C O 1
ATOM 828 N N . ALA C 1 22 ? 12.146 12.033 30.723 1.00 24.49 22 ALA C N 1
ATOM 829 C CA . ALA C 1 22 ? 11.428 12.687 29.630 1.00 20.64 22 ALA C CA 1
ATOM 830 C C . ALA C 1 22 ? 12.403 13.328 28.648 1.00 21.11 22 ALA C C 1
ATOM 831 O O . ALA C 1 22 ? 12.130 13.418 27.453 1.00 61.74 22 ALA C O 1
ATOM 833 N N . VAL C 1 23 ? 13.542 13.770 29.168 1.00 21.05 23 VAL C N 1
ATOM 834 C CA . VAL C 1 23 ? 14.680 14.120 28.333 1.00 21.39 23 VAL C CA 1
ATOM 835 C C . VAL C 1 23 ? 15.110 12.963 27.447 1.00 25.38 23 VAL C C 1
ATOM 836 O O . VAL C 1 23 ? 15.128 13.092 26.214 1.00 50.44 23 VAL C O 1
ATOM 840 N N . ALA C 1 24 ? 15.459 11.821 28.031 1.00 20.98 24 ALA C N 1
ATOM 841 C CA . ALA C 1 24 ? 15.878 10.650 27.264 1.00 18.42 24 ALA C CA 1
ATOM 842 C C . ALA C 1 24 ? 14.847 10.304 26.192 1.00 18.64 24 ALA C C 1
ATOM 843 O O . ALA C 1 24 ? 15.183 10.015 25.045 1.00 22.86 24 ALA C O 1
ATOM 845 N N . ILE C 1 25 ? 13.574 10.340 26.576 1.00 18.20 25 ILE C N 1
ATOM 846 C CA . ILE C 1 25 ? 12.499 9.990 25.640 1.00 16.05 25 ILE C CA 1
ATOM 847 C C . ILE C 1 25 ? 12.488 10.986 24.472 1.00 16.65 25 ILE C C 1
ATOM 848 O O . ILE C 1 25 ? 12.547 10.623 23.305 1.00 47.81 25 ILE C O 1
ATOM 853 N N . THR C 1 26 ? 12.401 12.259 24.838 1.00 14.81 26 THR C N 1
ATOM 854 C CA . THR C 1 26 ? 12.457 13.346 23.876 1.00 13.55 26 THR C CA 1
ATOM 855 C C . THR C 1 26 ? 13.613 13.218 22.915 1.00 16.95 26 THR C C 1
ATOM 856 O O . THR C 1 26 ? 13.492 13.481 21.710 1.00 45.56 26 THR C O 1
ATOM 860 N N . ALA C 1 27 ? 14.790 12.806 23.397 1.00 17.02 27 ALA C N 1
ATOM 861 C CA . ALA C 1 27 ? 15.893 12.768 22.423 1.00 19.02 27 ALA C CA 1
ATOM 862 C C . ALA C 1 27 ? 15.692 11.645 21.424 1.00 18.89 27 ALA C C 1
ATOM 863 O O . ALA C 1 27 ? 16.033 11.750 20.246 1.00 28.96 27 ALA C O 1
ATOM 865 N N . LEU C 1 28 ? 15.095 10.541 21.871 1.00 16.31 28 LEU C N 1
ATOM 866 C CA . LEU C 1 28 ? 14.898 9.449 20.902 1.00 15.36 28 LEU C CA 1
ATOM 867 C C . LEU C 1 28 ? 13.865 9.865 19.861 1.00 16.87 28 LEU C C 1
ATOM 868 O O . LEU C 1 28 ? 14.045 9.659 18.666 1.00 20.72 28 LEU C O 1
ATOM 873 N N . LEU C 1 29 ? 12.776 10.462 20.337 1.00 17.13 29 LEU C N 1
ATOM 874 C CA . LEU C 1 29 ? 11.767 11.023 19.452 1.00 18.92 29 LEU C CA 1
ATOM 875 C C . LEU C 1 29 ? 12.380 11.932 18.398 1.00 21.12 29 LEU C C 1
ATOM 876 O O . LEU C 1 29 ? 12.221 11.710 17.196 1.00 24.78 29 LEU C O 1
ATOM 881 N N . VAL C 1 30 ? 13.088 12.970 18.842 1.00 19.66 30 VAL C N 1
ATOM 882 C CA . VAL C 1 30 ? 13.688 13.897 17.885 1.00 17.77 30 VAL C CA 1
ATOM 883 C C . VAL C 1 30 ? 14.604 13.170 16.917 1.00 20.52 30 VAL C C 1
ATOM 884 O O . VAL C 1 30 ? 14.663 13.513 15.734 1.00 25.84 30 VAL C O 1
ATOM 888 N N . HIS C 1 31 ? 15.337 12.153 17.381 1.00 19.37 31 HIS C N 1
ATOM 889 C CA . HIS C 1 31 ? 16.127 11.379 16.420 1.00 18.01 31 HIS C CA 1
ATOM 890 C C . HIS C 1 31 ? 15.216 10.696 15.408 1.00 17.50 31 HIS C C 1
ATOM 891 O O . HIS C 1 31 ? 15.282 10.971 14.214 1.00 20.00 31 HIS C O 1
ATOM 898 N N . ALA C 1 32 ? 14.368 9.812 15.909 1.00 15.51 32 ALA C N 1
ATOM 899 C CA . ALA C 1 32 ? 13.301 9.184 15.172 1.00 15.53 32 ALA C CA 1
ATOM 900 C C . ALA C 1 32 ? 12.681 10.097 14.132 1.00 17.11 32 ALA C C 1
ATOM 901 O O . ALA C 1 32 ? 12.495 9.713 12.973 1.00 18.88 32 ALA C O 1
ATOM 903 N N . ALA C 1 33 ? 12.345 11.329 14.510 1.00 16.73 33 ALA C N 1
ATOM 904 C CA . ALA C 1 33 ? 11.705 12.212 13.520 1.00 16.95 33 ALA C CA 1
ATOM 905 C C . ALA C 1 33 ? 12.655 12.452 12.342 1.00 18.53 33 ALA C C 1
ATOM 906 O O . ALA C 1 33 ? 12.420 12.035 11.210 1.00 17.08 33 ALA C O 1
ATOM 908 N N . VAL C 1 34 ? 13.748 13.145 12.636 1.00 17.49 34 VAL C N 1
ATOM 909 C CA . VAL C 1 34 ? 14.773 13.463 11.661 1.00 16.69 34 VAL C CA 1
ATOM 910 C C . VAL C 1 34 ? 15.158 12.261 10.813 1.00 17.53 34 VAL C C 1
ATOM 911 O O . VAL C 1 34 ? 15.469 12.389 9.630 1.00 18.96 34 VAL C O 1
ATOM 915 N N . LEU C 1 35 ? 15.136 11.080 11.427 1.00 18.39 35 LEU C N 1
ATOM 916 C CA . LEU C 1 35 ? 15.549 9.884 10.691 1.00 18.94 35 LEU C CA 1
ATOM 917 C C . LEU C 1 35 ? 14.548 9.558 9.586 1.00 16.12 35 LEU C C 1
ATOM 918 O O . LEU C 1 35 ? 14.885 9.005 8.544 1.00 48.22 35 LEU C O 1
ATOM 923 N N . THR C 1 36 ? 13.294 9.914 9.833 1.00 15.10 36 THR C N 1
ATOM 924 C CA . THR C 1 36 ? 12.209 9.478 8.970 1.00 15.54 36 THR C CA 1
ATOM 925 C C . THR C 1 36 ? 11.661 10.621 8.126 1.00 15.16 36 THR C C 1
ATOM 926 O O . THR C 1 36 ? 10.647 10.431 7.444 1.00 18.77 36 THR C O 1
ATOM 930 N N . HIS C 1 37 ? 12.288 11.792 8.144 1.00 13.20 37 HIS C N 1
ATOM 931 C CA . HIS C 1 37 ? 11.895 12.870 7.238 1.00 11.19 37 HIS C CA 1
ATOM 932 C C . HIS C 1 37 ? 13.107 13.601 6.681 1.00 13.07 37 HIS C C 1
ATOM 933 O O . HIS C 1 37 ? 13.030 14.748 6.242 1.00 58.14 37 HIS C O 1
ATOM 940 N N . THR C 1 38 ? 14.249 12.920 6.701 1.00 12.43 38 THR C N 1
ATOM 941 C CA . THR C 1 38 ? 15.311 13.243 5.755 1.00 14.01 38 THR C CA 1
ATOM 942 C C . THR C 1 38 ? 15.759 11.986 5.013 1.00 17.14 38 THR C C 1
ATOM 943 O O . THR C 1 38 ? 15.412 10.869 5.391 1.00 17.19 38 THR C O 1
ATOM 947 N N . THR C 1 39 ? 16.531 12.194 3.953 1.00 19.99 39 THR C N 1
ATOM 948 C CA . THR C 1 39 ? 17.253 11.072 3.338 1.00 22.24 39 THR C CA 1
ATOM 949 C C . THR C 1 39 ? 18.663 10.993 3.925 1.00 24.96 39 THR C C 1
ATOM 950 O O . THR C 1 39 ? 19.344 9.978 3.810 1.00 22.56 39 THR C O 1
ATOM 954 N N . TRP C 1 40 ? 19.080 12.096 4.551 1.00 19.54 40 TRP C N 1
ATOM 955 C CA . TRP C 1 40 ? 20.519 12.288 4.708 1.00 19.93 40 TRP C CA 1
ATOM 956 C C . TRP C 1 40 ? 21.019 11.680 6.004 1.00 21.20 40 TRP C C 1
ATOM 957 O O . TRP C 1 40 ? 22.142 11.177 6.073 1.00 19.25 40 TRP C O 1
ATOM 968 N N . TYR C 1 41 ? 20.175 11.728 7.034 1.00 22.03 41 TYR C N 1
ATOM 969 C CA . TYR C 1 41 ? 20.313 10.847 8.182 1.00 19.97 41 TYR C CA 1
ATOM 970 C C . TYR C 1 41 ? 20.539 9.405 7.756 1.00 20.11 41 TYR C C 1
ATOM 971 O O . TYR C 1 41 ? 21.635 8.855 7.919 1.00 24.68 41 TYR C O 1
ATOM 980 N N . ALA C 1 42 ? 19.509 8.775 7.202 1.00 16.39 42 ALA C N 1
ATOM 981 C CA . ALA C 1 42 ? 19.588 7.386 6.765 1.00 13.99 42 ALA C CA 1
ATOM 982 C C . ALA C 1 42 ? 20.761 7.149 5.822 1.00 14.82 42 ALA C C 1
ATOM 983 O O . ALA C 1 42 ? 21.413 6.100 5.863 1.00 12.42 42 ALA C O 1
ATOM 985 N N . ALA C 1 43 ? 21.026 8.139 4.974 1.00 17.30 43 ALA C N 1
ATOM 986 C CA . ALA C 1 43 ? 22.156 8.109 4.050 1.00 18.69 43 ALA C CA 1
ATOM 987 C C . ALA C 1 43 ? 23.456 7.816 4.815 1.00 22.56 43 ALA C C 1
ATOM 988 O O . ALA C 1 43 ? 24.247 6.979 4.410 1.00 22.83 43 ALA C O 1
ATOM 990 N N . PHE C 1 44 ? 23.579 8.554 5.909 1.00 27.60 44 PHE C N 1
ATOM 991 C CA . PHE C 1 44 ? 24.664 8.467 6.856 1.00 27.14 44 PHE C CA 1
ATOM 992 C C . PHE C 1 44 ? 24.940 7.040 7.310 1.00 25.44 44 PHE C C 1
ATOM 993 O O . PHE C 1 44 ? 26.101 6.610 7.297 1.00 21.93 44 PHE C O 1
ATOM 1001 N N . LEU C 1 45 ? 23.896 6.315 7.703 1.00 20.08 45 LEU C N 1
ATOM 1002 C CA . LEU C 1 45 ? 24.022 4.919 8.086 1.00 18.20 45 LEU C CA 1
ATOM 1003 C C . LEU C 1 45 ? 24.391 4.018 6.925 1.00 24.31 45 LEU C C 1
ATOM 1004 O O . LEU C 1 45 ? 24.697 2.836 7.153 1.00 23.36 45 LEU C O 1
ATOM 1009 N N . GLN C 1 46 ? 24.388 4.491 5.677 1.00 25.41 46 GLN C N 1
ATOM 1010 C CA . GLN C 1 46 ? 24.880 3.633 4.617 1.00 24.62 46 GLN C CA 1
ATOM 1011 C C . GLN C 1 46 ? 26.265 3.888 4.158 1.00 21.85 46 GLN C C 1
ATOM 1012 O O . GLN C 1 46 ? 26.730 4.937 3.735 1.00 32.56 46 GLN C O 1
ATOM 1018 N N . ALA D 2 1 ? 9.933 8.832 48.411 1.00 197.39 1 ALA D N 1
ATOM 1019 C CA . ALA D 2 1 ? 10.389 9.915 49.256 1.00 197.39 1 ALA D CA 1
ATOM 1020 C C . ALA D 2 1 ? 9.221 10.815 49.695 1.00 57.01 1 ALA D C 1
ATOM 1021 O O . ALA D 2 1 ? 8.054 10.484 49.607 1.00 81.23 1 ALA D O 1
ATOM 1023 N N . GLU D 2 2 ? 9.697 11.951 50.165 1.00 197.39 2 GLU D N 1
ATOM 1024 C CA . GLU D 2 2 ? 8.988 13.083 50.712 1.00 27.35 2 GLU D CA 1
ATOM 1025 C C . GLU D 2 2 ? 9.469 14.380 50.042 1.00 67.49 2 GLU D C 1
ATOM 1026 O O . GLU D 2 2 ? 10.497 14.381 49.369 1.00 77.37 2 GLU D O 1
ATOM 1032 N N . VAL D 2 3 ? 8.709 15.447 50.249 1.00 27.29 3 VAL D N 1
ATOM 1033 C CA . VAL D 2 3 ? 9.186 16.777 49.888 1.00 37.75 3 VAL D CA 1
ATOM 1034 C C . VAL D 2 3 ? 10.445 17.149 50.653 1.00 34.31 3 VAL D C 1
ATOM 1035 O O . VAL D 2 3 ? 10.966 16.377 51.461 1.00 90.92 3 VAL D O 1
ATOM 1039 N N . LEU D 2 4 ? 10.942 18.353 50.392 1.00 35.05 4 LEU D N 1
ATOM 1040 C CA . LEU D 2 4 ? 12.173 18.833 51.010 1.00 27.43 4 LEU D CA 1
ATOM 1041 C C . LEU D 2 4 ? 11.913 20.122 51.793 1.00 91.39 4 LEU D C 1
ATOM 1042 O O . LEU D 2 4 ? 10.975 20.863 51.507 1.00 64.61 4 LEU D O 1
ATOM 1047 N N . THR D 2 5 ? 12.763 20.373 52.782 1.00 60.35 5 THR D N 1
ATOM 1048 C CA . THR D 2 5 ? 12.881 21.728 53.327 1.00 86.11 5 THR D CA 1
ATOM 1049 C C . THR D 2 5 ? 13.191 22.725 52.212 1.00 47.30 5 THR D C 1
ATOM 1050 O O . THR D 2 5 ? 13.819 22.351 51.222 1.00 67.25 5 THR D O 1
ATOM 1054 N N . SER D 2 6 ? 12.754 23.968 52.377 1.00 57.12 6 SER D N 1
ATOM 1055 C CA . SER D 2 6 ? 13.073 25.028 51.436 1.00 37.58 6 SER D CA 1
ATOM 1056 C C . SER D 2 6 ? 14.571 25.172 51.220 1.00 35.56 6 SER D C 1
ATOM 1057 O O . SER D 2 6 ? 15.019 25.649 50.171 1.00 66.62 6 SER D O 1
ATOM 1060 N N . GLU D 2 7 ? 15.371 24.764 52.201 1.00 52.01 7 GLU D N 1
ATOM 1061 C CA . GLU D 2 7 ? 16.818 24.910 52.113 1.00 51.61 7 GLU D CA 1
ATOM 1062 C C . GLU D 2 7 ? 17.446 23.821 51.256 1.00 78.61 7 GLU D C 1
ATOM 1063 O O . GLU D 2 7 ? 18.291 24.108 50.400 1.00 60.44 7 GLU D O 1
ATOM 1069 N N . GLN D 2 8 ? 17.049 22.568 51.473 1.00 50.09 8 GLN D N 1
ATOM 1070 C CA . GLN D 2 8 ? 17.601 21.450 50.747 1.00 59.79 8 GLN D CA 1
ATOM 1071 C C . GLN D 2 8 ? 17.053 21.323 49.337 1.00 73.80 8 GLN D C 1
ATOM 1072 O O . GLN D 2 8 ? 17.777 20.869 48.441 1.00 63.80 8 GLN D O 1
ATOM 1078 N N . ALA D 2 9 ? 15.802 21.705 49.109 1.00 45.27 9 ALA D N 1
ATOM 1079 C CA . ALA D 2 9 ? 15.276 22.047 47.806 1.00 34.86 9 ALA D CA 1
ATOM 1080 C C . ALA D 2 9 ? 16.218 22.923 46.995 1.00 33.55 9 ALA D C 1
ATOM 1081 O O . ALA D 2 9 ? 16.782 22.464 45.996 1.00 66.07 9 ALA D O 1
ATOM 1083 N N . GLU D 2 10 ? 16.395 24.174 47.408 1.00 38.51 10 GLU D N 1
ATOM 1084 C CA . GLU D 2 10 ? 17.172 25.139 46.646 1.00 41.07 10 GLU D CA 1
ATOM 1085 C C . GLU D 2 10 ? 18.570 24.624 46.330 1.00 35.89 10 GLU D C 1
ATOM 1086 O O . GLU D 2 10 ? 19.255 25.148 45.451 1.00 69.94 10 GLU D O 1
ATOM 1092 N N . GLU D 2 11 ? 18.989 23.591 47.050 1.00 27.17 11 GLU D N 1
ATOM 1093 C CA . GLU D 2 11 ? 20.376 23.135 47.024 1.00 32.64 11 GLU D CA 1
ATOM 1094 C C . GLU D 2 11 ? 20.541 21.946 46.079 1.00 45.96 11 GLU D C 1
ATOM 1095 O O . GLU D 2 11 ? 21.545 21.807 45.378 1.00 41.23 11 GLU D O 1
ATOM 1101 N N . LEU D 2 12 ? 19.531 21.081 46.075 1.00 65.10 12 LEU D N 1
ATOM 1102 C CA . LEU D 2 12 ? 19.224 20.205 44.961 1.00 26.38 12 LEU D CA 1
ATOM 1103 C C . LEU D 2 12 ? 19.178 20.964 43.637 1.00 44.71 12 LEU D C 1
ATOM 1104 O O . LEU D 2 12 ? 19.903 20.611 42.706 1.00 34.93 12 LEU D O 1
ATOM 1109 N N . HIS D 2 13 ? 18.334 21.992 43.556 1.00 28.41 13 HIS D N 1
ATOM 1110 C CA . HIS D 2 13 ? 18.079 22.630 42.275 1.00 38.05 13 HIS D CA 1
ATOM 1111 C C . HIS D 2 13 ? 19.349 23.186 41.656 1.00 28.49 13 HIS D C 1
ATOM 1112 O O . HIS D 2 13 ? 19.510 23.214 40.434 1.00 65.67 13 HIS D O 1
ATOM 1119 N N . LYS D 2 14 ? 20.269 23.635 42.501 1.00 40.58 14 LYS D N 1
ATOM 1120 C CA . LYS D 2 14 ? 21.610 24.013 42.083 1.00 50.09 14 LYS D CA 1
ATOM 1121 C C . LYS D 2 14 ? 22.227 22.967 41.159 1.00 33.14 14 LYS D C 1
ATOM 1122 O O . LYS D 2 14 ? 22.994 23.300 40.255 1.00 46.77 14 LYS D O 1
ATOM 1128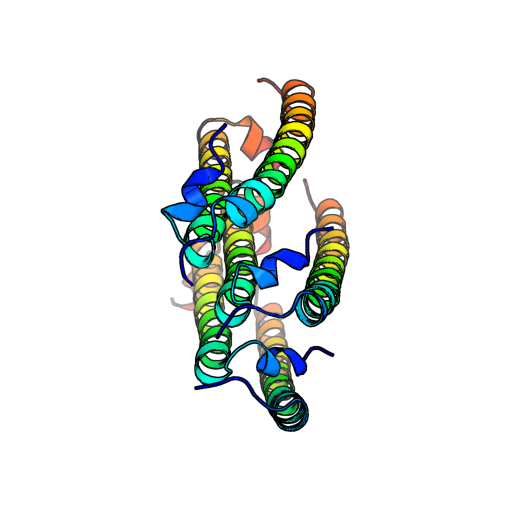 N N . HIS D 2 15 ? 21.888 21.704 41.386 1.00 23.60 15 HIS D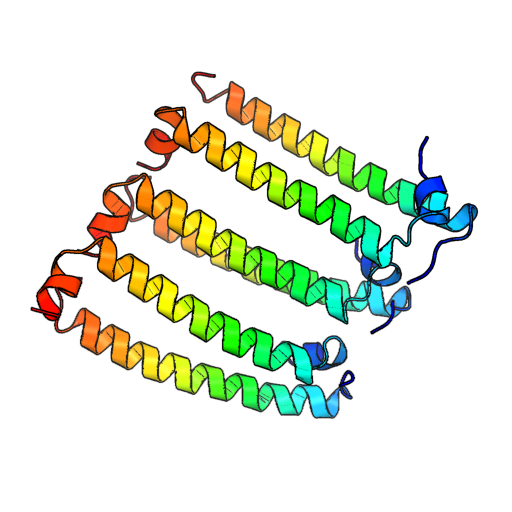 N 1
ATOM 1129 C CA . HIS D 2 15 ? 22.524 20.574 40.723 1.00 29.48 15 HIS D CA 1
ATOM 1130 C C . HIS D 2 15 ? 21.787 20.200 39.434 1.00 50.71 15 HIS D C 1
ATOM 1131 O O . HIS D 2 15 ? 22.405 19.980 38.396 1.00 23.43 15 HIS D O 1
ATOM 1138 N N . VAL D 2 16 ? 20.469 20.134 39.568 1.00 22.87 16 VAL D N 1
ATOM 1139 C CA . VAL D 2 16 ? 19.544 20.129 38.452 1.00 24.31 16 VAL D CA 1
ATOM 1140 C C . VAL D 2 16 ? 19.931 21.160 37.403 1.00 23.47 16 VAL D C 1
ATOM 1141 O O . VAL D 2 16 ? 19.888 20.916 36.199 1.00 79.68 16 VAL D O 1
ATOM 1145 N N . ILE D 2 17 ? 20.318 22.337 37.886 1.00 22.09 17 ILE D N 1
ATOM 1146 C CA . ILE D 2 17 ? 20.685 23.418 37.002 1.00 25.97 17 ILE D CA 1
ATOM 1147 C C . ILE D 2 17 ? 22.072 23.337 36.446 1.00 27.17 17 ILE D C 1
ATOM 1148 O O . ILE D 2 17 ? 22.379 24.011 35.441 1.00 25.40 17 ILE D O 1
ATOM 1153 N N . ASP D 2 18 ? 23.019 22.558 36.984 1.00 32.59 18 ASP D N 1
ATOM 1154 C CA . ASP D 2 18 ? 24.251 22.391 36.201 1.00 37.50 18 ASP D CA 1
ATOM 1155 C C . ASP D 2 18 ? 24.130 21.202 35.257 1.00 39.05 18 ASP D C 1
ATOM 1156 O O . ASP D 2 18 ? 24.527 21.283 34.099 1.00 57.11 18 ASP D O 1
ATOM 1161 N N . GLY D 2 19 ? 23.580 20.108 35.776 1.00 49.00 19 GLY D N 1
ATOM 1162 C CA . GLY D 2 19 ? 23.099 19.064 34.885 1.00 45.61 19 GLY D CA 1
ATOM 1163 C C . GLY D 2 19 ? 22.682 19.663 33.554 1.00 107.81 19 GLY D C 1
ATOM 1164 O O . GLY D 2 19 ? 23.321 19.409 32.532 1.00 30.69 19 GLY D O 1
ATOM 1165 N N . THR D 2 20 ? 21.615 20.452 33.581 1.00 27.28 20 THR D N 1
ATOM 1166 C CA . THR D 2 20 ? 21.034 21.082 32.417 1.00 27.59 20 THR D CA 1
ATOM 1167 C C . THR D 2 20 ? 22.066 21.746 31.524 1.00 30.65 20 THR D C 1
ATOM 1168 O O . THR D 2 20 ? 22.133 21.477 30.317 1.00 53.39 20 THR D O 1
ATOM 1172 N N . ARG D 2 21 ? 22.896 22.624 32.077 1.00 33.31 21 ARG D N 1
ATOM 1173 C CA . ARG D 2 21 ? 23.850 23.386 31.284 1.00 30.80 21 ARG D CA 1
ATOM 1174 C C . ARG D 2 21 ? 24.899 22.506 30.628 1.00 28.38 21 ARG D C 1
ATOM 1175 O O . ARG D 2 21 ? 25.175 22.627 29.431 1.00 58.05 21 ARG D O 1
ATOM 1183 N N . VAL D 2 22 ? 25.498 21.609 31.398 1.00 23.77 22 VAL D N 1
ATOM 1184 C CA . VAL D 2 22 ? 26.250 20.481 30.868 1.00 29.93 22 VAL D CA 1
ATOM 1185 C C . VAL D 2 22 ? 25.575 19.876 29.645 1.00 35.15 22 VAL D C 1
ATOM 1186 O O . VAL D 2 22 ? 26.182 19.730 28.583 1.00 44.51 22 VAL D O 1
ATOM 1190 N N . PHE D 2 23 ? 24.301 19.520 29.795 1.00 30.16 23 PHE D N 1
ATOM 1191 C CA . PHE D 2 23 ? 23.499 19.114 28.647 1.00 26.31 23 PHE D CA 1
ATOM 1192 C C . PHE D 2 23 ? 23.583 20.152 27.526 1.00 26.57 23 PHE D C 1
ATOM 1193 O O . PHE D 2 23 ? 24.169 19.870 26.479 1.00 26.37 23 PHE D O 1
ATOM 1201 N N . LEU D 2 24 ? 23.005 21.315 27.773 1.00 22.34 24 LEU D N 1
ATOM 1202 C CA . LEU D 2 24 ? 22.891 22.406 26.827 1.00 26.31 24 LEU D CA 1
ATOM 1203 C C . LEU D 2 24 ? 24.178 22.589 26.018 1.00 24.82 24 LEU D C 1
ATOM 1204 O O . LEU D 2 24 ? 24.189 22.583 24.793 1.00 48.64 24 LEU D O 1
ATOM 1209 N N . VAL D 2 25 ? 25.260 22.760 26.766 1.00 23.43 25 VAL D N 1
ATOM 1210 C CA . VAL D 2 25 ? 26.581 22.955 26.182 1.00 28.52 25 VAL D CA 1
ATOM 1211 C C . V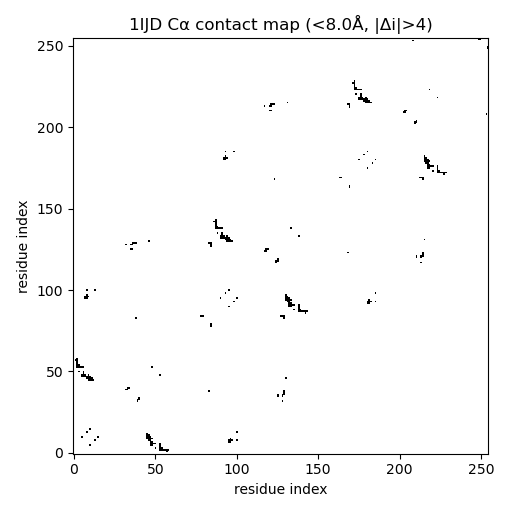AL D 2 25 ? 26.901 21.844 25.182 1.00 28.67 25 VAL D C 1
ATOM 1212 O O . VAL D 2 25 ? 27.234 22.090 24.027 1.00 48.30 25 VAL D O 1
ATOM 1216 N N . ILE D 2 26 ? 26.797 20.609 25.664 1.00 21.96 26 ILE D N 1
ATOM 1217 C CA . ILE D 2 26 ? 27.036 19.462 24.798 1.00 24.50 26 ILE D CA 1
ATOM 1218 C C . ILE D 2 26 ? 26.105 19.472 23.587 1.00 29.23 26 ILE D C 1
ATOM 1219 O O . ILE D 2 26 ? 26.534 19.190 22.469 1.00 39.56 26 ILE D O 1
ATOM 1224 N N . ALA D 2 27 ? 24.838 19.800 23.814 1.00 25.12 27 ALA D N 1
ATOM 1225 C CA . ALA D 2 27 ? 23.891 20.034 22.736 1.00 28.10 27 ALA D CA 1
ATOM 1226 C C . ALA D 2 27 ? 24.460 20.973 21.676 1.00 28.47 27 ALA D C 1
ATOM 1227 O O . ALA D 2 27 ? 24.622 20.588 20.517 1.00 26.70 27 ALA D O 1
ATOM 1229 N N . ALA D 2 28 ? 24.757 22.198 22.086 1.00 24.96 28 ALA D N 1
ATOM 1230 C CA . ALA D 2 28 ? 25.404 23.201 21.264 1.00 28.91 28 ALA D CA 1
ATOM 1231 C C . ALA D 2 28 ? 26.508 22.619 20.395 1.00 27.23 28 ALA D C 1
ATOM 1232 O O . ALA D 2 28 ? 26.594 22.883 19.198 1.00 45.64 28 ALA D O 1
ATOM 1234 N N . ILE D 2 29 ? 27.372 21.808 21.003 1.00 28.36 29 ILE D N 1
ATOM 1235 C CA . ILE D 2 29 ? 28.474 21.220 20.234 1.00 34.26 29 ILE D CA 1
ATOM 1236 C C . ILE D 2 29 ? 27.922 20.334 19.115 1.00 36.32 29 ILE D C 1
ATOM 1237 O O . ILE D 2 29 ? 28.220 20.539 17.943 1.00 40.74 29 ILE D O 1
ATOM 1242 N N . ALA D 2 30 ? 27.117 19.360 19.522 1.00 30.58 30 ALA D N 1
ATOM 1243 C CA . ALA D 2 30 ? 26.255 18.590 18.654 1.00 31.31 30 ALA D CA 1
ATOM 1244 C C . ALA D 2 30 ? 25.652 19.435 17.541 1.00 32.41 30 ALA D C 1
ATOM 1245 O O . ALA D 2 30 ? 26.009 19.269 16.375 1.00 31.40 30 ALA D O 1
ATOM 1247 N N . HIS D 2 31 ? 24.746 20.343 17.881 1.00 30.70 31 HIS D N 1
ATOM 1248 C CA . HIS D 2 31 ? 24.039 21.134 16.880 1.00 30.01 31 HIS D CA 1
ATOM 1249 C C . HIS D 2 31 ? 24.993 21.832 15.934 1.00 40.26 31 HIS D C 1
ATOM 1250 O O . HIS D 2 31 ? 24.700 22.134 14.785 1.00 60.06 31 HIS D O 1
ATOM 1257 N N . PHE D 2 32 ? 26.188 22.094 16.468 1.00 31.66 32 PHE D N 1
ATOM 1258 C CA . PHE D 2 32 ? 27.108 22.792 15.572 1.00 31.26 32 PHE D CA 1
ATOM 1259 C C . PHE D 2 32 ? 27.806 21.812 14.653 1.00 24.55 32 PHE D C 1
ATOM 1260 O O . PHE D 2 32 ? 27.733 21.981 13.436 1.00 45.75 32 PHE D O 1
ATOM 1268 N N . LEU D 2 33 ? 28.466 20.806 15.208 1.00 23.23 33 LEU D N 1
ATOM 1269 C CA . LEU D 2 33 ? 28.935 19.640 14.465 1.00 27.31 33 LEU D CA 1
ATOM 1270 C C . LEU D 2 33 ? 27.910 19.212 13.406 1.00 30.48 33 LEU D C 1
ATOM 1271 O O . LEU D 2 33 ? 28.271 18.781 12.323 1.00 48.04 33 LEU D O 1
ATOM 1276 N N . ALA D 2 34 ? 26.645 19.356 13.783 1.00 37.30 34 ALA D N 1
ATOM 1277 C CA . ALA D 2 34 ? 25.541 18.970 12.907 1.00 35.26 34 ALA D CA 1
ATOM 1278 C C . ALA D 2 34 ? 25.469 19.918 11.705 1.00 37.62 34 ALA D C 1
ATOM 1279 O O . ALA D 2 34 ? 25.954 19.594 10.625 1.00 48.60 34 ALA D O 1
ATOM 1281 N N . PHE D 2 35 ? 24.850 21.060 11.933 1.00 34.12 35 PHE D N 1
ATOM 1282 C CA . PHE D 2 35 ? 24.955 22.295 11.204 1.00 37.18 35 PHE D CA 1
ATOM 1283 C C . PHE D 2 35 ? 26.139 22.339 10.244 1.00 30.97 35 PHE D C 1
ATOM 1284 O O . PHE D 2 35 ? 26.023 22.721 9.083 1.00 103.12 35 PHE D O 1
ATOM 1292 N N . THR D 2 36 ? 27.282 21.930 10.780 1.00 38.13 36 THR D N 1
ATOM 1293 C CA . THR D 2 36 ? 28.547 21.957 10.067 1.00 48.60 36 THR D CA 1
ATOM 1294 C C . THR D 2 36 ? 28.580 20.930 8.947 1.00 42.41 36 THR D C 1
ATOM 1295 O O . THR D 2 36 ? 28.680 21.273 7.766 1.00 124.91 36 THR D O 1
ATOM 1299 N N . LEU D 2 37 ? 28.483 19.654 9.312 1.00 40.58 37 LEU D N 1
ATOM 1300 C CA . LEU D 2 37 ? 28.691 18.577 8.353 1.00 69.69 37 LEU D CA 1
ATOM 1301 C C . LEU D 2 37 ? 27.414 18.199 7.627 1.00 45.08 37 LEU D C 1
ATOM 1302 O O . LEU D 2 37 ? 27.175 17.013 7.362 1.00 54.40 37 LEU D O 1
ATOM 1307 N N . THR D 2 38 ? 26.552 19.157 7.280 1.00 114.00 38 THR D N 1
ATOM 1308 C CA . THR D 2 38 ? 25.166 18.740 7.067 1.00 24.57 38 THR D CA 1
ATOM 1309 C C . THR D 2 38 ? 24.382 19.737 6.245 1.00 159.84 38 THR D C 1
ATOM 1310 O O . THR D 2 38 ? 24.536 20.951 6.328 1.00 64.01 38 THR D O 1
ATOM 1314 N N . PRO D 2 39 ? 23.503 19.152 5.415 1.00 32.14 39 PRO D N 1
ATOM 1315 C CA . PRO D 2 39 ? 22.583 19.876 4.551 1.00 197.39 39 PRO D CA 1
ATOM 1316 C C . PRO D 2 39 ? 21.674 20.823 5.316 1.00 35.20 39 PRO D C 1
ATOM 1317 O O . PRO D 2 39 ? 21.123 21.770 4.739 1.00 197.39 39 PRO D O 1
ATOM 1321 N N . TRP D 2 40 ? 21.496 20.601 6.614 1.00 56.45 40 TRP D N 1
ATOM 1322 C CA . TRP D 2 40 ? 20.570 21.417 7.399 1.00 58.63 40 TRP D CA 1
ATOM 1323 C C . TRP D 2 40 ? 20.945 22.885 7.360 1.00 50.26 40 TRP D C 1
ATOM 1324 O O . TRP D 2 40 ? 21.968 23.302 6.813 1.00 77.24 40 TRP D O 1
ATOM 1345 N N . ASN E 1 2 ? -7.784 32.801 39.085 1.00 40.96 2 ASN E N 1
ATOM 1346 C CA . ASN E 1 2 ? -8.830 32.659 40.066 1.00 48.77 2 ASN E CA 1
ATOM 1347 C C . ASN E 1 2 ? -8.890 31.275 40.682 1.00 45.83 2 ASN E C 1
ATOM 1348 O O . ASN E 1 2 ? -9.747 31.030 41.541 1.00 69.48 2 ASN E O 1
ATOM 1353 N N . GLN E 1 3 ? -8.017 30.352 40.282 1.00 64.90 3 GLN E N 1
ATOM 1354 C CA . GLN E 1 3 ? -8.272 28.942 40.496 1.00 39.78 3 GLN E CA 1
ATOM 1355 C C . GLN E 1 3 ? -7.342 28.302 41.502 1.00 57.48 3 GLN E C 1
ATOM 1356 O O . GLN E 1 3 ? -7.291 27.062 41.575 1.00 47.37 3 GLN E O 1
ATOM 1362 N N . GLY E 1 4 ? -6.598 29.070 42.293 1.00 50.02 4 GLY E N 1
ATOM 1363 C CA . GLY E 1 4 ? -5.542 28.481 43.099 1.00 31.73 4 GLY E CA 1
ATOM 1364 C C . GLY E 1 4 ? -5.987 27.494 44.159 1.00 34.46 4 GLY E C 1
ATOM 1365 O O . GLY E 1 4 ? -5.201 26.647 44.595 1.00 38.65 4 GLY E O 1
ATOM 1366 N N . LYS E 1 5 ? -7.243 27.585 44.584 1.00 28.19 5 LYS E N 1
ATOM 1367 C CA . LYS E 1 5 ? -7.747 26.730 45.650 1.00 36.12 5 LYS E CA 1
ATOM 1368 C C . LYS E 1 5 ? -7.830 25.278 45.211 1.00 40.72 5 LYS E C 1
ATOM 1369 O O . LYS E 1 5 ? -8.219 24.392 45.974 1.00 55.11 5 LYS E O 1
ATOM 1375 N N . ILE E 1 6 ? -7.461 25.005 43.961 1.00 37.88 6 ILE E N 1
ATOM 1376 C CA . ILE E 1 6 ? -7.564 23.629 43.465 1.00 31.17 6 ILE E CA 1
ATOM 1377 C C . ILE E 1 6 ? -6.584 22.719 44.194 1.00 35.84 6 ILE E C 1
ATOM 1378 O O . ILE E 1 6 ? -6.819 21.520 44.374 1.00 26.32 6 ILE E O 1
ATOM 1383 N N . TRP E 1 7 ? -5.461 23.290 44.627 1.00 27.15 7 TRP E N 1
ATOM 1384 C CA . TRP E 1 7 ? -4.481 22.528 45.392 1.00 33.53 7 TRP E CA 1
ATOM 1385 C C . TRP E 1 7 ? -5.001 22.163 46.772 1.00 37.24 7 TRP E C 1
ATOM 1386 O O . TRP E 1 7 ? -4.403 21.346 47.473 1.00 35.57 7 TRP E O 1
ATOM 1397 N N . THR E 1 8 ? -6.118 22.761 47.179 1.00 39.94 8 THR E N 1
ATOM 1398 C CA . THR E 1 8 ? -6.763 22.300 48.408 1.00 31.20 8 THR E CA 1
ATOM 1399 C C . THR E 1 8 ? -7.559 21.029 48.176 1.00 32.05 8 THR E C 1
ATOM 1400 O O . THR E 1 8 ? -8.072 20.408 49.111 1.00 55.54 8 THR E O 1
ATOM 1404 N N . VAL E 1 9 ? -7.671 20.618 46.916 1.00 70.74 9 VAL E N 1
ATOM 1405 C CA . VAL E 1 9 ? -8.548 19.495 46.542 1.00 30.10 9 VAL E CA 1
ATOM 1406 C C . VAL E 1 9 ? -7.688 18.379 45.919 1.00 35.51 9 VAL E C 1
ATOM 1407 O O . VAL E 1 9 ? -8.044 17.214 45.919 1.00 41.91 9 VAL E O 1
ATOM 1411 N N . VAL E 1 10 ? -6.558 18.848 45.406 1.00 21.02 10 VAL E N 1
ATOM 1412 C CA . VAL E 1 10 ? -5.693 18.059 44.552 1.00 21.19 10 VAL E CA 1
ATOM 1413 C C . VAL E 1 10 ? -4.226 18.314 44.879 1.00 20.89 10 VAL E C 1
ATOM 1414 O O . VAL E 1 10 ? -3.667 19.383 44.687 1.00 23.47 10 VAL E O 1
ATOM 1418 N N . PRO E 1 11 ? -3.620 17.241 45.401 1.00 18.28 11 PRO E N 1
ATOM 1419 C CA . PRO E 1 11 ? -2.265 17.209 45.939 1.00 17.56 11 PRO E CA 1
ATOM 1420 C C . PRO E 1 11 ? -1.228 17.624 44.907 1.00 19.87 11 PRO E C 1
ATOM 1421 O O . PRO E 1 11 ? -0.700 16.808 44.155 1.00 62.05 11 PRO E O 1
ATOM 1425 N N . PRO E 1 12 ? -0.921 18.926 44.865 1.00 21.57 12 PRO E N 1
ATOM 1426 C CA . PRO E 1 12 ? 0.101 19.355 43.912 1.00 23.54 12 PRO E CA 1
ATOM 1427 C C . PRO E 1 12 ? 1.239 18.381 43.747 1.00 20.73 12 PRO E C 1
ATOM 1428 O O . PRO E 1 12 ? 2.040 18.470 42.799 1.00 29.81 12 PRO E O 1
ATOM 1432 N N . ALA E 1 13 ? 1.425 17.388 44.617 1.00 22.33 13 ALA E N 1
ATOM 1433 C CA . ALA E 1 13 ? 2.656 16.594 44.424 1.00 23.30 13 ALA E CA 1
ATOM 1434 C C . ALA E 1 13 ? 2.447 15.585 43.297 1.00 25.74 13 ALA E C 1
ATOM 1435 O O . ALA E 1 13 ? 3.393 15.015 42.769 1.00 35.83 13 ALA E O 1
ATOM 1437 N N . PHE E 1 14 ? 1.183 15.391 42.957 1.00 26.22 14 PHE E N 1
ATOM 1438 C CA . PHE E 1 14 ? 0.774 14.553 41.832 1.00 30.50 14 PHE E CA 1
ATOM 1439 C C . PHE E 1 14 ? 0.235 15.422 40.694 1.00 24.74 14 PHE E C 1
ATOM 1440 O O . PHE E 1 14 ? 0.464 15.178 39.513 1.00 66.33 14 PHE E O 1
ATOM 1448 N N . GLY E 1 15 ? -0.496 16.461 41.081 1.00 24.50 15 GLY E N 1
ATOM 1449 C CA . GLY E 1 15 ? -1.158 17.340 40.149 1.00 21.42 15 GLY E CA 1
ATOM 1450 C C . GLY E 1 15 ? -0.241 18.255 39.368 1.00 22.81 15 GLY E C 1
ATOM 1451 O O . GLY E 1 15 ? -0.529 18.615 38.223 1.00 24.46 15 GLY E O 1
ATOM 1452 N N . LEU E 1 16 ? 0.889 18.672 39.938 1.00 23.63 16 LEU E N 1
ATOM 1453 C CA . LEU E 1 16 ? 1.701 19.624 39.165 1.00 26.90 16 LEU E CA 1
ATOM 1454 C C . LEU E 1 16 ? 2.420 18.904 38.032 1.00 26.21 16 LEU E C 1
ATOM 1455 O O . LEU E 1 16 ? 2.324 19.249 36.863 1.00 31.24 16 LEU E O 1
ATOM 1460 N N . PRO E 1 17 ? 3.170 17.860 38.413 1.00 25.72 17 PRO E N 1
ATOM 1461 C CA . PRO E 1 17 ? 3.844 17.046 37.387 1.00 26.98 17 PRO E CA 1
ATOM 1462 C C . PRO E 1 17 ? 2.855 16.506 36.367 1.00 24.90 17 PRO E C 1
ATOM 1463 O O . PRO E 1 17 ? 3.181 16.252 35.204 1.00 27.41 17 PRO E O 1
ATOM 1467 N N . LEU E 1 18 ? 1.603 16.317 36.787 1.00 20.70 18 LEU E N 1
ATOM 1468 C CA . LEU E 1 18 ? 0.568 16.041 35.806 1.00 20.26 18 LEU E CA 1
ATOM 1469 C C . LEU E 1 18 ? 0.440 17.131 34.764 1.00 21.17 18 LEU E C 1
ATOM 1470 O O . LEU E 1 18 ? 0.706 16.874 33.583 1.00 24.66 18 LEU E O 1
ATOM 1475 N N . MET E 1 19 ? 0.051 18.345 35.129 1.00 20.40 19 MET E N 1
ATOM 1476 C CA . MET E 1 19 ? 0.014 19.490 34.238 1.00 21.36 19 MET E CA 1
ATOM 1477 C C . MET E 1 19 ? 1.275 19.605 33.383 1.00 22.20 19 MET E C 1
ATOM 1478 O O . MET E 1 19 ? 1.201 19.711 32.161 1.00 40.76 19 MET E O 1
ATOM 1483 N N . LEU E 1 20 ? 2.438 19.590 34.029 1.00 23.15 20 LEU E N 1
ATOM 1484 C CA . LEU E 1 20 ? 3.667 19.909 33.286 1.00 23.09 20 LEU E CA 1
ATOM 1485 C C . LEU E 1 20 ? 3.939 18.816 32.253 1.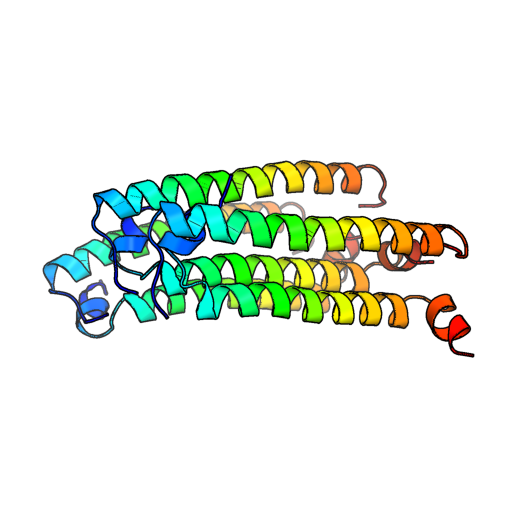00 24.92 20 LEU E C 1
ATOM 1486 O O . LEU E 1 20 ? 4.420 19.078 31.156 1.00 60.82 20 LEU E O 1
ATOM 1491 N N . GLY E 1 21 ? 3.616 17.583 32.636 1.00 22.61 21 GLY E N 1
ATOM 1492 C CA . GLY E 1 21 ? 3.730 16.480 31.700 1.00 26.09 21 GLY E CA 1
ATOM 1493 C C . GLY E 1 21 ? 2.816 16.618 30.499 1.00 29.54 21 GLY E C 1
ATOM 1494 O O . GLY E 1 21 ? 3.219 16.362 29.362 1.00 39.14 21 GLY E O 1
ATOM 1495 N N . ALA E 1 22 ? 1.570 17.025 30.723 1.00 24.49 22 ALA E N 1
ATOM 1496 C CA . ALA E 1 22 ? 0.599 17.065 29.630 1.00 20.64 22 ALA E CA 1
ATOM 1497 C C . ALA E 1 22 ? 0.934 18.182 28.648 1.00 21.11 22 ALA E C 1
ATOM 1498 O O . ALA E 1 22 ? 0.667 18.076 27.453 1.00 61.74 22 ALA E O 1
ATOM 1500 N N . VAL E 1 23 ? 1.523 19.253 29.168 1.00 21.05 23 VAL E N 1
ATOM 1501 C CA . VAL E 1 23 ? 2.169 20.253 28.333 1.00 21.39 23 VAL E CA 1
ATOM 1502 C C . VAL E 1 23 ? 3.242 19.643 27.447 1.00 25.38 23 VAL E C 1
ATOM 1503 O O . VAL E 1 23 ? 3.173 19.753 26.214 1.00 50.44 23 VAL E O 1
ATOM 1507 N N . ALA E 1 24 ? 4.244 18.992 28.031 1.00 20.98 24 ALA E N 1
ATOM 1508 C CA . ALA E 1 24 ? 5.318 18.365 27.264 1.00 18.42 24 ALA E CA 1
ATOM 1509 C C . ALA E 1 24 ? 4.750 17.437 26.192 1.00 18.64 24 ALA E C 1
ATOM 1510 O O . ALA E 1 24 ? 5.193 17.431 25.045 1.00 22.86 24 ALA E O 1
ATOM 1512 N N . ILE E 1 25 ? 3.752 16.646 26.576 1.00 18.20 25 ILE E N 1
ATOM 1513 C CA . ILE E 1 25 ? 3.153 15.687 25.640 1.00 16.05 25 ILE E CA 1
ATOM 1514 C C . ILE E 1 25 ? 2.505 16.443 24.472 1.00 16.65 25 ILE E C 1
ATOM 1515 O O . ILE E 1 25 ? 2.783 16.203 23.305 1.00 47.81 25 ILE E O 1
ATOM 1520 N N . THR E 1 26 ? 1.620 17.362 24.838 1.00 14.81 26 THR E N 1
ATOM 1521 C CA . THR E 1 26 ? 0.964 18.231 23.876 1.00 13.55 26 THR E CA 1
ATOM 1522 C C . THR E 1 26 ? 1.932 18.876 22.915 1.00 16.95 26 THR E C 1
ATOM 1523 O O . THR E 1 26 ? 1.670 19.000 21.710 1.00 45.56 26 THR E O 1
ATOM 1527 N N . ALA E 1 27 ? 3.098 19.317 23.397 1.00 17.02 27 ALA E N 1
ATOM 1528 C CA . ALA E 1 27 ? 3.968 19.997 22.423 1.00 19.02 27 ALA E CA 1
ATOM 1529 C C . ALA E 1 27 ? 4.535 19.007 21.424 1.00 18.89 27 ALA E C 1
ATOM 1530 O O . ALA E 1 27 ? 4.729 19.307 20.246 1.00 28.96 27 ALA E O 1
ATO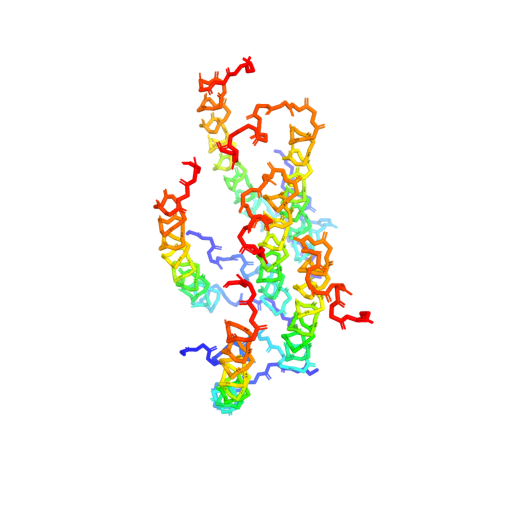M 1532 N N . LEU E 1 28 ? 4.788 17.778 21.871 1.00 16.31 28 LEU E N 1
ATOM 1533 C CA . LEU E 1 28 ? 5.339 16.815 20.902 1.00 15.36 28 LEU E CA 1
ATOM 1534 C C . LEU E 1 28 ? 4.280 16.469 19.861 1.00 16.87 28 LEU E C 1
ATOM 1535 O O . LEU E 1 28 ? 4.550 16.427 18.666 1.00 20.72 28 LEU E O 1
ATOM 1540 N N . LEU E 1 29 ? 3.062 16.227 20.337 1.00 17.13 29 LEU E N 1
ATOM 1541 C CA . LEU E 1 29 ? 1.929 16.008 19.452 1.00 18.92 29 LEU E CA 1
ATOM 1542 C C . LEU E 1 29 ? 1.814 17.098 18.398 1.00 21.12 29 LEU E C 1
ATOM 1543 O O . LEU E 1 29 ? 1.835 16.826 17.196 1.00 24.78 29 LEU E O 1
ATOM 1548 N N . VAL E 1 30 ? 1.689 18.348 18.842 1.00 19.66 30 VAL E N 1
ATOM 1549 C CA . VAL E 1 30 ? 1.553 19.444 17.885 1.00 17.77 30 VAL E CA 1
ATOM 1550 C C . VAL E 1 30 ? 2.722 19.476 16.917 1.00 20.52 30 VAL E C 1
ATOM 1551 O O . VAL E 1 30 ? 2.547 19.777 15.734 1.00 25.84 30 VAL E O 1
ATOM 1555 N N . HIS E 1 31 ? 3.937 19.168 17.381 1.00 19.37 31 HIS E N 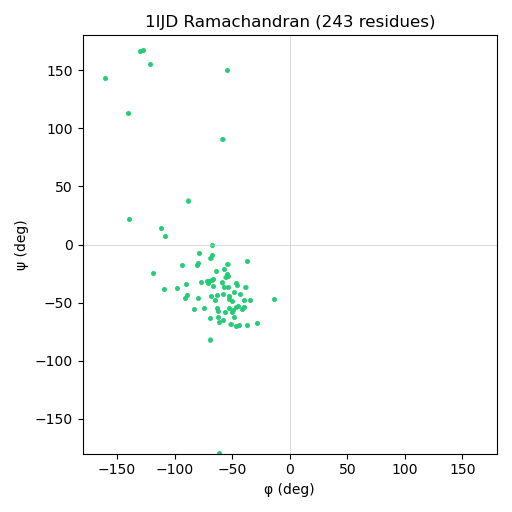1
ATOM 1556 C CA . HIS E 1 31 ? 5.040 19.083 16.420 1.00 18.01 31 HIS E CA 1
ATOM 1557 C C . HIS E 1 31 ? 4.781 17.974 15.408 1.00 17.50 31 HIS E C 1
ATOM 1558 O O . HIS E 1 31 ? 4.655 18.227 14.214 1.00 20.00 31 HIS E O 1
ATOM 1565 N N . ALA E 1 32 ? 4.699 16.752 15.909 1.00 15.51 32 ALA E N 1
ATOM 1566 C CA . ALA E 1 32 ? 4.286 15.585 15.172 1.00 15.53 32 ALA E CA 1
ATOM 1567 C C . ALA E 1 32 ? 3.224 15.886 14.132 1.00 17.11 32 ALA E C 1
ATOM 1568 O O . ALA E 1 32 ? 3.328 15.472 12.973 1.00 18.88 32 ALA E O 1
ATOM 1570 N N . ALA E 1 33 ? 2.175 16.614 14.510 1.00 16.73 33 ALA E N 1
ATOM 1571 C CA . ALA E 1 33 ? 1.117 16.879 13.520 1.00 16.95 33 ALA E CA 1
ATOM 1572 C C . ALA E 1 33 ? 1.690 17.673 12.342 1.00 18.53 33 ALA E C 1
ATOM 1573 O O . ALA E 1 33 ? 1.778 17.203 11.210 1.00 17.08 33 ALA E O 1
ATOM 1575 N N . VAL E 1 34 ? 2.082 18.907 12.636 1.00 17.49 34 VAL E N 1
ATOM 1576 C CA . VAL E 1 34 ? 2.663 19.809 11.661 1.00 16.69 34 VAL E CA 1
ATOM 1577 C C . VAL E 1 34 ? 3.730 19.136 10.813 1.00 17.53 34 VAL E C 1
ATOM 1578 O O . VAL E 1 34 ? 3.886 19.434 9.630 1.00 18.96 34 VAL E O 1
ATOM 1582 N N . LEU E 1 35 ? 4.473 18.217 11.427 1.00 18.39 35 LEU E N 1
ATOM 1583 C CA . LEU E 1 35 ? 5.558 17.566 10.691 1.00 18.94 35 LEU E CA 1
ATOM 1584 C C . LEU E 1 35 ? 5.001 16.673 9.586 1.00 16.12 35 LEU E C 1
ATOM 1585 O O . LEU E 1 35 ? 5.614 16.466 8.544 1.00 48.22 35 LEU E O 1
ATOM 1590 N N . THR E 1 36 ? 3.811 16.140 9.833 1.00 15.10 36 THR E N 1
ATOM 1591 C CA . THR E 1 36 ? 3.260 15.108 8.970 1.00 15.54 36 THR E CA 1
ATOM 1592 C C . THR E 1 36 ? 2.106 15.632 8.126 1.00 15.16 36 THR E C 1
ATOM 1593 O O . THR E 1 36 ? 1.451 14.834 7.444 1.00 18.77 36 THR E O 1
ATOM 1597 N N . HIS E 1 37 ? 1.833 16.932 8.144 1.00 13.20 37 HIS E N 1
ATOM 1598 C CA . HIS E 1 37 ? 0.839 17.505 7.238 1.00 11.19 37 HIS E CA 1
ATOM 1599 C C . HIS E 1 37 ? 1.298 18.844 6.681 1.00 13.07 37 HIS E C 1
ATOM 1600 O O . HIS E 1 37 ? 0.502 19.673 6.242 1.00 58.14 37 HIS E O 1
ATOM 1607 N N . THR E 1 38 ? 2.611 19.056 6.701 1.00 12.43 38 THR E N 1
ATOM 1608 C CA . THR E 1 38 ? 3.216 19.986 5.755 1.00 14.01 38 THR E CA 1
ATOM 1609 C C . THR E 1 38 ? 4.368 19.311 5.013 1.00 17.14 38 THR E C 1
ATOM 1610 O O . THR E 1 38 ? 4.820 18.233 5.391 1.00 17.19 38 THR E O 1
ATOM 1614 N N . THR E 1 39 ? 4.825 19.967 3.953 1.00 19.99 39 THR E N 1
ATOM 1615 C CA . THR E 1 39 ? 6.100 19.572 3.338 1.00 22.24 39 THR E CA 1
ATOM 1616 C C . THR E 1 39 ? 7.231 20.417 3.925 1.00 24.96 39 THR E C 1
ATOM 1617 O O . THR E 1 39 ? 8.405 20.078 3.810 1.00 22.56 39 THR E O 1
ATOM 1621 N N . TRP E 1 40 ? 6.841 21.530 4.551 1.00 19.54 40 TRP E N 1
ATOM 1622 C CA . TRP E 1 40 ? 7.820 22.603 4.708 1.00 19.93 40 TRP E CA 1
ATOM 1623 C C . TRP E 1 40 ? 8.594 22.458 6.004 1.00 21.20 40 TRP E C 1
ATOM 1624 O O . TRP E 1 40 ? 9.777 22.795 6.073 1.00 19.25 40 TRP E O 1
ATOM 1635 N N . TYR E 1 41 ? 7.916 21.952 7.034 1.00 22.03 41 TYR E N 1
ATOM 1636 C CA . TYR E 1 41 ? 8.588 21.366 8.182 1.00 19.97 41 TYR E CA 1
ATOM 1637 C C . TYR E 1 41 ? 9.688 20.407 7.756 1.00 20.11 41 TYR E C 1
ATOM 1638 O O . TYR E 1 41 ? 10.881 20.690 7.919 1.00 24.68 41 TYR E O 1
ATOM 1647 N N . ALA E 1 42 ? 9.304 19.262 7.202 1.00 16.39 42 ALA E N 1
ATOM 1648 C CA . ALA E 1 42 ? 10.258 18.249 6.765 1.00 13.99 42 ALA E CA 1
ATOM 1649 C C . ALA E 1 42 ? 11.309 18.821 5.822 1.00 14.82 42 ALA E C 1
ATOM 1650 O O . ALA E 1 42 ? 12.482 18.437 5.863 1.00 12.42 42 ALA E O 1
ATOM 1652 N N . ALA E 1 43 ? 10.875 19.750 4.974 1.00 17.30 43 ALA E N 1
ATOM 1653 C CA . ALA E 1 43 ? 11.760 20.453 4.050 1.00 18.69 43 ALA E CA 1
ATOM 1654 C C . ALA E 1 43 ? 12.944 21.065 4.815 1.00 22.56 43 ALA E C 1
ATOM 1655 O O . ALA E 1 43 ? 14.088 20.932 4.410 1.00 22.83 43 ALA E O 1
ATOM 1657 N N . PHE E 1 44 ? 12.564 21.709 5.909 1.00 27.60 44 PHE E N 1
ATOM 1658 C CA . PHE E 1 44 ? 13.451 22.340 6.856 1.00 27.14 44 PHE E CA 1
ATOM 1659 C C . PHE E 1 44 ? 14.580 21.424 7.310 1.00 25.44 44 PHE E C 1
ATOM 1660 O O . PHE E 1 44 ? 15.746 21.841 7.297 1.00 21.93 44 PHE E O 1
AT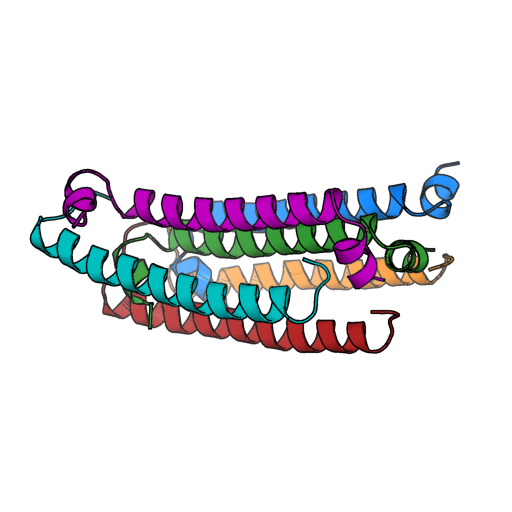OM 1668 N N . LEU E 1 45 ? 14.246 20.198 7.703 1.00 20.08 45 LEU E N 1
ATOM 1669 C CA . LEU E 1 45 ? 15.240 19.209 8.086 1.00 18.20 45 LEU E CA 1
ATOM 1670 C C . LEU E 1 45 ? 16.102 18.756 6.925 1.00 24.31 45 LEU E C 1
ATOM 1671 O O . LEU E 1 45 ? 17.096 18.047 7.153 1.00 23.36 45 LEU E O 1
ATOM 1676 N N . GLN E 1 46 ? 15.796 19.117 5.677 1.00 25.41 46 GLN E N 1
ATOM 1677 C CA . GLN E 1 46 ? 16.724 18.776 4.617 1.00 24.62 46 GLN E CA 1
ATOM 1678 C C . GLN E 1 46 ? 17.621 19.861 4.158 1.00 21.85 46 GLN E C 1
ATOM 1679 O O . GLN E 1 46 ? 17.303 20.964 3.735 1.00 32.56 46 GLN E O 1
ATOM 1685 N N . ALA F 2 1 ? 1.932 13.151 48.411 1.00 197.39 1 ALA F N 1
ATOM 1686 C CA . ALA F 2 1 ? 1.585 14.273 49.256 1.00 197.39 1 ALA F CA 1
ATOM 1687 C C . ALA F 2 1 ? 0.112 14.212 49.695 1.00 57.01 1 ALA F C 1
ATOM 1688 O O . ALA F 2 1 ? -0.569 13.208 49.607 1.00 81.23 1 ALA F O 1
ATOM 1690 N N . GLU F 2 2 ? -0.254 15.388 50.165 1.00 197.39 2 GLU F N 1
ATOM 1691 C CA . GLU F 2 2 ? -1.524 15.800 50.712 1.00 27.35 2 GLU F CA 1
ATOM 1692 C C . GLU F 2 2 ? -1.990 17.102 50.042 1.00 67.49 2 GLU F C 1
ATOM 1693 O O . GLU F 2 2 ? -1.203 17.764 49.369 1.00 77.37 2 GLU F O 1
ATOM 1699 N N . VAL F 2 3 ? -3.258 17.431 50.249 1.00 27.29 3 VAL F N 1
ATOM 1700 C CA . VAL F 2 3 ? -3.747 18.757 49.888 1.00 37.75 3 VAL F CA 1
ATOM 1701 C C . VAL F 2 3 ? -3.022 19.851 50.653 1.00 34.31 3 VAL F C 1
ATOM 1702 O O . VAL F 2 3 ? -2.127 19.594 51.461 1.00 90.92 3 VAL F O 1
ATOM 1706 N N . LEU F 2 4 ? -3.415 21.093 50.392 1.00 35.05 4 LEU F N 1
ATOM 1707 C CA . LEU F 2 4 ? -2.781 22.252 51.010 1.00 27.43 4 LEU F CA 1
ATOM 1708 C C . LEU F 2 4 ? -3.808 23.072 51.793 1.00 91.39 4 LEU F C 1
ATOM 1709 O O . LEU F 2 4 ? -5.003 23.037 51.507 1.00 64.61 4 LEU F O 1
ATOM 1714 N N . THR F 2 5 ? -3.319 23.811 52.782 1.00 60.35 5 THR F N 1
ATOM 1715 C CA . THR F 2 5 ? -4.099 24.924 53.327 1.00 86.11 5 THR F CA 1
ATOM 1716 C C . THR F 2 5 ? -4.502 25.887 52.212 1.00 47.30 5 THR F C 1
ATOM 1717 O O . THR F 2 5 ? -3.781 26.005 51.222 1.00 67.25 5 THR F O 1
ATOM 1721 N N . SER F 2 6 ? -5.636 26.559 52.377 1.00 57.12 6 SER F N 1
ATOM 1722 C CA . SER F 2 6 ? -6.073 27.576 51.436 1.00 37.58 6 SER F CA 1
ATOM 1723 C C . SER F 2 6 ? -5.018 28.649 51.220 1.00 35.56 6 SER F C 1
ATOM 1724 O O . SER F 2 6 ? -4.982 29.302 50.171 1.00 66.62 6 SER F O 1
ATOM 1727 N N . GLU F 2 7 ? -4.143 28.851 52.201 1.00 52.01 7 GLU F N 1
ATOM 1728 C CA . GLU F 2 7 ? -3.129 29.893 52.113 1.00 51.61 7 GLU F CA 1
ATOM 1729 C C . GLU F 2 7 ? -1.947 29.462 51.256 1.00 78.61 7 GLU F C 1
ATOM 1730 O O . GLU F 2 7 ? -1.485 30.225 50.400 1.00 60.44 7 GLU F O 1
ATOM 1736 N N . GLN F 2 8 ? -1.446 28.247 51.473 1.00 50.09 8 GLN F N 1
ATOM 1737 C CA . GLN F 2 8 ? -0.305 27.745 50.747 1.00 59.79 8 GLN F CA 1
ATOM 1738 C C . GLN F 2 8 ? -0.643 27.296 49.337 1.00 73.80 8 GLN F C 1
ATOM 1739 O O . GLN F 2 8 ? 0.204 27.413 48.441 1.00 63.80 8 GLN F O 1
ATOM 1745 N N . ALA F 2 9 ? -1.847 26.784 49.109 1.00 45.27 9 ALA F N 1
ATOM 1746 C CA . ALA F 2 9 ? -2.469 26.708 47.806 1.00 34.86 9 ALA F CA 1
ATOM 1747 C C . ALA F 2 9 ? -2.311 27.985 46.995 1.00 33.55 9 ALA F C 1
ATOM 1748 O O . ALA F 2 9 ? -1.584 27.996 45.996 1.00 66.07 9 ALA F O 1
ATOM 1750 N N . GLU F 2 10 ? -2.979 29.057 47.408 1.00 38.51 10 GLU F N 1
ATOM 1751 C CA . GLU F 2 10 ? -3.005 30.296 46.646 1.00 41.07 10 GLU F CA 1
ATOM 1752 C C . GLU F 2 10 ? -1.603 30.800 46.330 1.00 35.89 10 GLU F C 1
ATOM 1753 O O . GLU F 2 10 ? -1.415 31.641 45.451 1.00 69.94 10 GLU F O 1
ATOM 1759 N N . GLU F 2 11 ? -0.618 30.278 47.050 1.00 27.17 11 GLU F N 1
ATOM 1760 C CA . GLU F 2 11 ? 0.738 30.820 47.024 1.00 32.64 11 GLU F CA 1
ATOM 1761 C C . GLU F 2 11 ? 1.629 30.015 46.079 1.00 45.96 11 GLU F C 1
ATOM 1762 O O . GLU F 2 11 ? 2.487 30.554 45.378 1.00 41.23 11 GLU F O 1
ATOM 1768 N N . LEU F 2 12 ? 1.411 28.703 46.075 1.00 65.10 12 LEU F N 1
ATOM 1769 C CA . LEU F 2 12 ? 1.739 27.835 44.961 1.00 26.38 12 LEU F CA 1
ATOM 1770 C C . LEU F 2 12 ? 1.216 28.387 43.637 1.00 44.71 12 LEU F C 1
ATOM 1771 O O . LEU F 2 12 ? 1.998 28.582 42.706 1.00 34.93 12 LEU F O 1
ATOM 1776 N N . HIS F 2 13 ? -0.092 28.632 43.556 1.00 28.41 13 HIS F N 1
ATOM 1777 C CA . HIS F 2 13 ? -0.697 28.957 42.275 1.00 38.05 13 HIS F CA 1
ATOM 1778 C C . HIS F 2 13 ? -0.081 30.199 41.656 1.00 28.49 13 HIS F C 1
ATOM 1779 O O . HIS F 2 13 ? 0.024 30.324 40.434 1.00 65.67 13 HIS F O 1
ATOM 1786 N N . LYS F 2 14 ? 0.335 31.134 42.501 1.00 40.58 14 LYS F N 1
ATOM 1787 C CA . LYS F 2 14 ? 1.119 32.286 42.083 1.00 50.09 14 LYS F CA 1
ATOM 1788 C C . LYS F 2 14 ? 2.264 31.881 41.159 1.00 33.14 14 LYS F C 1
ATOM 1789 O O . LYS F 2 14 ? 2.637 32.629 40.255 1.00 46.77 14 LYS F O 1
ATOM 1795 N N . HIS F 2 15 ? 2.816 30.696 41.386 1.00 23.60 15 HIS F N 1
ATOM 1796 C CA . HIS F 2 15 ? 4.030 30.239 40.723 1.00 29.48 15 HIS F CA 1
ATOM 1797 C C . HIS F 2 15 ? 3.705 29.479 39.434 1.00 50.71 15 HIS F C 1
ATOM 1798 O O . HIS F 2 15 ? 4.320 29.707 38.396 1.00 23.43 15 HIS F O 1
ATOM 1805 N N . VAL F 2 16 ? 2.738 28.581 39.568 1.00 22.87 16 VAL F N 1
ATOM 1806 C CA . VAL F 2 16 ? 2.033 27.982 38.452 1.00 24.31 16 VAL F CA 1
ATOM 1807 C C . VAL F 2 16 ? 1.667 29.021 37.403 1.00 23.47 16 VAL F C 1
ATOM 1808 O O . VAL F 2 16 ? 1.791 28.806 36.199 1.00 79.68 16 VAL F O 1
ATOM 1812 N N . ILE F 2 17 ? 1.207 30.171 37.886 1.00 22.09 17 ILE F N 1
ATOM 1813 C CA . ILE F 2 17 ? 0.793 31.235 37.002 1.00 25.97 17 ILE F CA 1
ATOM 1814 C C . ILE F 2 17 ? 1.907 32.065 36.446 1.00 27.17 17 ILE F C 1
ATOM 1815 O O . ILE F 2 17 ? 1.709 32.778 35.441 1.00 25.40 17 ILE F O 1
ATOM 1820 N N . ASP F 2 18 ? 3.134 32.077 36.984 1.00 32.59 18 ASP F N 1
ATOM 1821 C CA . ASP F 2 18 ? 4.185 32.741 36.201 1.00 37.50 18 ASP F CA 1
ATOM 1822 C C . ASP F 2 18 ? 4.856 31.752 35.257 1.00 39.05 18 ASP F C 1
ATOM 1823 O O . ASP F 2 18 ? 5.108 32.069 34.099 1.00 57.11 18 ASP F O 1
ATOM 1828 N N . GLY F 2 19 ? 5.138 30.561 35.776 1.00 49.00 19 GLY F N 1
ATOM 1829 C CA . GLY F 2 19 ? 5.441 29.452 34.885 1.00 45.61 19 GLY F CA 1
ATOM 1830 C C . GLY F 2 19 ? 4.736 29.642 33.554 1.00 107.81 19 GLY F C 1
ATOM 1831 O O . GLY F 2 19 ? 5.389 29.859 32.532 1.00 30.69 19 GLY F O 1
ATOM 1832 N N . THR F 2 20 ? 3.412 29.561 33.581 1.00 27.28 20 THR F N 1
ATOM 1833 C CA . THR F 2 20 ? 2.562 29.670 32.417 1.00 27.59 20 THR F CA 1
ATOM 1834 C C . THR F 2 20 ? 2.925 30.842 31.524 1.00 30.65 20 THR F C 1
ATOM 1835 O O . THR F 2 20 ? 3.150 30.679 30.317 1.00 53.39 20 THR F O 1
ATOM 1839 N N . ARG F 2 21 ? 2.997 32.048 32.077 1.00 33.31 21 ARG F N 1
ATOM 1840 C CA . ARG F 2 21 ? 3.238 33.245 31.284 1.00 30.80 21 ARG F CA 1
ATOM 1841 C C . ARG F 2 21 ? 4.607 33.245 30.628 1.00 28.38 21 ARG F C 1
ATOM 1842 O O . ARG F 2 21 ? 4.741 33.515 29.431 1.00 58.05 21 ARG F O 1
ATOM 1850 N N . VAL F 2 22 ? 5.643 32.943 31.398 1.00 23.77 22 VAL F N 1
ATOM 1851 C CA . VAL F 2 22 ? 6.944 32.563 30.868 1.00 29.93 22 VAL F CA 1
ATOM 1852 C C . VAL F 2 22 ? 6.816 31.665 29.645 1.00 35.15 22 VAL F C 1
ATOM 1853 O O . VAL F 2 22 ? 7.374 31.944 28.583 1.00 44.51 22 VAL F O 1
ATOM 1857 N N . PHE F 2 23 ? 6.068 30.574 29.795 1.00 30.16 23 PHE F N 1
ATOM 1858 C CA . PHE F 2 23 ? 5.715 29.747 28.647 1.00 26.31 23 PHE F CA 1
ATOM 1859 C C . PHE F 2 23 ? 5.112 30.596 27.526 1.00 26.57 23 PHE F C 1
ATOM 1860 O O . PHE F 2 23 ? 5.742 30.757 26.479 1.00 26.37 23 PHE F O 1
ATOM 1868 N N . LEU F 2 24 ? 3.922 31.116 27.773 1.00 22.34 24 LEU F N 1
ATOM 1869 C CA . LEU F 2 24 ? 3.133 31.878 26.827 1.00 26.31 24 LEU F CA 1
ATOM 1870 C C . LEU F 2 24 ? 4.001 32.845 26.018 1.00 24.82 24 LEU F C 1
ATOM 1871 O O . LEU F 2 24 ? 4.014 32.848 24.793 1.00 48.64 24 LEU F O 1
ATOM 1876 N N . VAL F 2 25 ? 4.720 33.672 26.766 1.00 23.43 25 VAL F N 1
ATOM 1877 C CA . VAL F 2 25 ? 5.607 34.670 26.182 1.00 28.52 25 VAL F CA 1
ATOM 1878 C C . VAL F 2 25 ? 6.566 34.025 25.182 1.00 28.67 25 VAL F C 1
ATOM 1879 O O . VAL F 2 25 ? 6.663 34.428 24.027 1.00 48.30 25 VAL F O 1
ATOM 1883 N N . ILE F 2 26 ? 7.280 33.012 25.664 1.00 21.96 26 ILE F N 1
ATOM 1884 C CA . ILE F 2 26 ? 8.201 32.287 24.798 1.00 24.50 26 ILE F CA 1
ATOM 1885 C C . ILE F 2 26 ? 7.481 31.696 23.587 1.00 29.23 26 ILE F C 1
ATOM 1886 O O . ILE F 2 26 ? 7.991 31.756 22.469 1.00 39.56 26 ILE F O 1
ATOM 1891 N N . ALA F 2 27 ? 6.300 31.133 23.814 1.00 25.12 27 ALA F N 1
ATOM 1892 C CA . ALA F 2 27 ? 5.424 30.704 22.736 1.00 28.10 27 ALA F CA 1
ATOM 1893 C C . ALA F 2 27 ? 5.256 31.789 21.676 1.00 28.47 27 ALA F C 1
ATOM 1894 O O . ALA F 2 27 ? 5.628 31.598 20.517 1.00 26.70 27 ALA F O 1
ATOM 1896 N N . ALA F 2 28 ? 4.696 32.918 22.086 1.00 24.96 28 ALA F N 1
ATOM 1897 C CA . ALA F 2 28 ? 4.547 34.102 21.264 1.00 28.91 28 ALA F CA 1
ATOM 1898 C C . ALA F 2 28 ? 5.767 34.366 20.395 1.00 27.23 28 ALA F C 1
ATOM 1899 O O . ALA F 2 28 ? 5.663 34.624 19.198 1.00 45.64 28 ALA F O 1
ATOM 1901 N N . ILE F 2 29 ? 6.950 34.300 21.003 1.00 28.36 29 ILE F N 1
ATOM 1902 C CA . ILE F 2 29 ? 8.172 34.558 20.234 1.00 34.26 29 ILE F CA 1
ATOM 1903 C C . ILE F 2 29 ? 8.319 33.525 19.115 1.00 36.32 29 ILE F C 1
ATOM 1904 O O . ILE F 2 29 ? 8.416 33.873 17.943 1.00 40.74 29 ILE F O 1
ATOM 1909 N N . ALA F 2 30 ? 8.328 32.261 19.522 1.00 30.58 30 ALA F N 1
ATOM 1910 C CA . ALA F 2 30 ? 8.163 31.117 18.654 1.00 31.31 30 ALA F CA 1
ATOM 1911 C C . ALA F 2 30 ? 7.158 31.377 17.541 1.00 32.41 30 ALA F C 1
ATOM 1912 O O . ALA F 2 30 ? 7.538 31.479 16.375 1.00 31.40 30 ALA F O 1
ATOM 1914 N N . HIS F 2 31 ? 5.880 31.490 17.881 1.00 30.70 31 HIS F N 1
ATOM 1915 C CA . HIS F 2 31 ? 4.830 31.642 16.880 1.00 30.01 31 HIS F CA 1
ATOM 1916 C C . HIS F 2 31 ? 5.112 32.789 15.934 1.00 40.26 31 HIS F C 1
ATOM 1917 O O . HIS F 2 31 ? 4.694 32.832 14.785 1.00 60.06 31 HIS F O 1
ATOM 1924 N N . PHE F 2 32 ? 5.859 33.758 16.468 1.00 31.66 32 PHE F N 1
ATOM 1925 C CA . PHE F 2 32 ? 6.115 34.884 15.572 1.00 31.26 32 PHE F CA 1
ATOM 1926 C C . PHE F 2 32 ? 7.280 34.582 14.653 1.00 24.55 32 PHE F C 1
ATOM 1927 O O . PHE F 2 32 ? 7.116 34.665 13.436 1.00 45.75 32 PHE F O 1
ATOM 1935 N N . LEU F 2 33 ? 8.432 34.236 15.208 1.00 23.23 33 LEU F N 1
ATOM 1936 C CA . LEU F 2 33 ? 9.541 33.644 14.465 1.00 27.31 33 LEU F CA 1
ATOM 1937 C C . LEU F 2 33 ? 9.031 32.657 13.406 1.00 30.48 33 LEU F C 1
ATOM 1938 O O . LEU F 2 33 ? 9.585 32.559 12.323 1.00 48.04 33 LEU F O 1
ATOM 1943 N N . ALA F 2 34 ? 7.969 31.955 13.783 1.00 37.30 34 ALA F N 1
ATOM 1944 C CA . ALA F 2 34 ? 7.372 30.949 12.907 1.00 35.26 34 ALA F CA 1
ATOM 1945 C C . ALA F 2 34 ? 6.707 31.629 11.705 1.00 37.62 34 ALA F C 1
ATOM 1946 O O . ALA F 2 34 ? 7.287 31.693 10.625 1.00 48.60 34 ALA F O 1
ATOM 1948 N N . PHE F 2 35 ? 5.499 32.106 11.933 1.00 34.12 35 PHE F N 1
ATOM 1949 C CA . PHE F 2 35 ? 4.786 33.120 11.204 1.00 37.18 35 PHE F CA 1
ATOM 1950 C C . PHE F 2 35 ? 5.664 33.914 10.244 1.00 30.97 35 PHE F C 1
ATOM 1951 O O . PHE F 2 35 ? 5.330 34.133 9.083 1.00 103.12 35 PHE F O 1
ATOM 1959 N N . THR F 2 36 ? 6.803 34.336 10.780 1.00 38.13 36 THR F N 1
ATOM 1960 C CA . THR F 2 36 ? 7.755 35.170 10.067 1.00 48.60 36 THR F CA 1
ATOM 1961 C C . THR F 2 36 ? 8.440 34.404 8.947 1.00 42.41 36 THR F C 1
ATOM 1962 O O . THR F 2 36 ? 8.296 34.731 7.766 1.00 124.91 36 THR F O 1
ATOM 1966 N N . LEU F 2 37 ? 9.186 33.364 9.312 1.00 40.58 37 LEU F N 1
ATOM 1967 C CA . LEU F 2 37 ? 10.037 32.673 8.353 1.00 69.69 37 LEU F CA 1
ATOM 1968 C C . LEU F 2 37 ? 9.302 31.563 7.627 1.00 45.08 37 LEU F C 1
ATOM 1969 O O . LEU F 2 37 ? 9.881 30.500 7.362 1.00 54.40 37 LEU F O 1
ATOM 1974 N N . THR F 2 38 ? 8.026 31.742 7.280 1.00 114.00 38 THR F N 1
ATOM 1975 C CA . THR F 2 38 ? 7.232 30.532 7.067 1.00 24.57 38 THR F CA 1
ATOM 1976 C C . THR F 2 38 ? 5.991 30.792 6.245 1.00 159.84 38 THR F C 1
ATOM 1977 O O . THR F 2 38 ? 5.329 31.821 6.328 1.00 64.01 38 THR F O 1
ATOM 1981 N N . PRO F 2 39 ? 5.694 29.779 5.415 1.00 32.14 39 PRO F N 1
ATOM 1982 C CA . PRO F 2 39 ? 4.524 29.742 4.551 1.00 197.39 39 PRO F CA 1
ATOM 1983 C C . PRO F 2 39 ? 3.218 29.883 5.316 1.00 35.20 39 PRO F C 1
ATOM 1984 O O . PRO F 2 39 ? 2.188 30.254 4.739 1.00 197.39 39 PRO F O 1
ATOM 1988 N N . TRP F 2 40 ? 3.225 29.599 6.614 1.00 56.45 40 TRP F N 1
ATOM 1989 C CA . TRP F 2 40 ? 1.991 29.629 7.399 1.00 58.63 40 TRP F CA 1
ATOM 1990 C C . TRP F 2 40 ? 1.335 30.994 7.360 1.00 50.26 40 TRP F C 1
ATOM 1991 O O . TRP F 2 40 ? 1.850 31.971 6.813 1.00 77.24 40 TRP F O 1
#

Secondary structure (DSSP, 8-state):
--GGGGGTS-HHHHHHHHHHHHHHHHHHHHHHHHHS-SHHHHHT-/-----HHHHHHHHHHHHHHHHHHHHHHHHHHHHHHHTS--/--GGGGGTS-HHHHHHHHHHHHHHHHHHHHHHHHHS-SHHHHHT-/-----HHHHHHHHHHHHHHHHHHHHHHHHHHHHHHHTS--/--GGGGGTS-HHHHHHHHHHHHHHHHHHHHHHHHHS-SHHHHHT-/-----HHHHHHHHHHHHHHHHHHHHHHHHHHHHHHHTS--

CATH classification: 4.10.220.20